Protein AF-A0A7S2BME7-F1 (afdb_monomer_lite)

Structure (mmCIF, N/CA/C/O backbone):
data_AF-A0A7S2BME7-F1
#
_entry.id   AF-A0A7S2BME7-F1
#
loop_
_atom_site.group_PDB
_atom_site.id
_atom_site.type_symbol
_atom_site.label_atom_id
_atom_site.label_alt_id
_atom_site.label_comp_id
_atom_site.label_asym_id
_atom_site.label_entity_id
_atom_site.label_seq_id
_atom_site.pdbx_PDB_ins_code
_atom_site.Cartn_x
_atom_site.Cartn_y
_atom_site.Cartn_z
_atom_site.occupancy
_atom_site.B_iso_or_equiv
_atom_site.auth_seq_id
_atom_site.auth_comp_id
_atom_site.auth_asym_id
_atom_site.auth_atom_id
_atom_site.pdbx_PDB_model_num
ATOM 1 N N . LEU A 1 1 ? -8.890 32.875 -7.528 1.00 33.19 1 LEU A N 1
ATOM 2 C CA . LEU A 1 1 ? -7.746 33.533 -8.210 1.00 33.19 1 LEU A CA 1
ATOM 3 C C . LEU A 1 1 ? -6.742 32.524 -8.792 1.00 33.19 1 LEU A C 1
ATOM 5 O O . LEU A 1 1 ? -6.425 32.652 -9.962 1.00 33.19 1 LEU A O 1
ATOM 9 N N . TYR A 1 2 ? -6.353 31.459 -8.078 1.00 27.67 2 TYR A N 1
ATOM 10 C CA . TYR A 1 2 ? -5.405 30.429 -8.570 1.00 27.67 2 TYR A CA 1
ATOM 11 C C . TYR A 1 2 ? -5.902 29.572 -9.770 1.00 27.67 2 TYR A C 1
ATOM 13 O O . TYR A 1 2 ? -5.124 29.167 -10.631 1.00 27.67 2 TYR A O 1
ATOM 21 N N . GLN A 1 3 ? -7.215 29.323 -9.880 1.00 29.25 3 GLN A N 1
ATOM 22 C CA . GLN A 1 3 ? -7.807 28.558 -10.999 1.00 29.25 3 GLN A CA 1
ATOM 23 C C . GLN A 1 3 ? -7.962 29.364 -12.304 1.00 29.25 3 GLN A C 1
ATOM 25 O O . GLN A 1 3 ? -7.929 28.799 -13.394 1.00 29.25 3 GLN A O 1
ATOM 30 N N . ALA A 1 4 ? -8.107 30.690 -12.210 1.00 28.95 4 ALA A N 1
ATOM 31 C CA . ALA A 1 4 ? -8.207 31.555 -13.388 1.00 28.95 4 ALA A CA 1
ATOM 32 C C . ALA A 1 4 ? -6.855 31.681 -14.111 1.00 28.95 4 ALA A C 1
ATOM 34 O O . ALA A 1 4 ? -6.804 31.822 -15.332 1.00 28.95 4 ALA A O 1
ATOM 35 N N . ASP A 1 5 ? -5.765 31.572 -13.350 1.00 43.41 5 ASP A N 1
ATOM 36 C CA . ASP A 1 5 ? -4.403 31.701 -13.853 1.00 43.41 5 ASP A CA 1
ATOM 37 C C . ASP A 1 5 ? -3.940 30.434 -14.594 1.00 43.41 5 ASP A C 1
ATOM 39 O O . ASP A 1 5 ? -3.336 30.500 -15.661 1.00 43.41 5 ASP A O 1
ATOM 43 N N . THR A 1 6 ? -4.336 29.253 -14.114 1.00 43.00 6 THR A N 1
ATOM 44 C CA . THR A 1 6 ? -4.041 27.964 -14.767 1.00 43.00 6 THR A CA 1
ATOM 45 C C . THR A 1 6 ? -4.780 27.775 -16.096 1.00 43.00 6 THR A C 1
ATOM 47 O O . THR A 1 6 ? -4.211 27.216 -17.035 1.00 43.00 6 THR A O 1
ATOM 50 N N . TRP A 1 7 ? -6.016 28.272 -16.225 1.00 42.34 7 TRP A N 1
ATOM 51 C CA . TRP A 1 7 ? -6.759 28.223 -17.492 1.00 42.34 7 TRP A CA 1
ATOM 52 C C . TRP A 1 7 ? -6.166 29.163 -18.552 1.00 42.34 7 TRP A C 1
ATOM 54 O O . TRP A 1 7 ? -5.959 28.745 -19.692 1.00 42.34 7 TRP A O 1
ATOM 64 N N . ARG A 1 8 ? -5.803 30.396 -18.168 1.00 44.06 8 ARG A N 1
ATOM 65 C CA . ARG A 1 8 ? -5.134 31.357 -19.064 1.00 44.06 8 ARG A CA 1
ATOM 66 C C . ARG A 1 8 ? -3.764 30.855 -19.520 1.00 44.06 8 ARG A C 1
ATOM 68 O O . ARG A 1 8 ? -3.457 30.940 -20.705 1.00 44.06 8 ARG A O 1
ATOM 75 N N . ARG A 1 9 ? -2.991 30.239 -18.616 1.00 49.19 9 ARG A N 1
ATOM 76 C CA . ARG A 1 9 ? -1.713 29.580 -18.941 1.00 49.19 9 ARG A CA 1
ATOM 77 C C . ARG A 1 9 ? -1.893 28.431 -19.942 1.00 49.19 9 ARG A C 1
ATOM 79 O O . ARG A 1 9 ? -1.112 28.320 -20.877 1.00 49.19 9 ARG A O 1
ATOM 86 N N . ARG A 1 10 ? -2.942 27.609 -19.809 1.00 49.38 10 ARG A N 1
ATOM 87 C CA . ARG A 1 10 ? -3.239 26.521 -20.766 1.00 49.38 10 ARG A CA 1
ATOM 88 C C . ARG A 1 10 ? -3.664 27.025 -22.146 1.00 49.38 10 ARG A C 1
ATOM 90 O O . ARG A 1 10 ? -3.221 26.464 -23.142 1.00 49.38 10 ARG A O 1
ATOM 97 N N . GLN A 1 11 ? -4.496 28.064 -22.206 1.00 53.44 11 GLN A N 1
ATOM 98 C CA . GLN A 1 11 ? -4.884 28.707 -23.467 1.00 53.44 11 GLN A CA 1
ATOM 99 C C . GLN A 1 11 ? -3.662 29.304 -24.176 1.00 53.44 11 GLN A C 1
ATOM 101 O O . GLN A 1 11 ? -3.462 29.049 -25.357 1.00 53.44 11 GLN A O 1
ATOM 106 N N . PHE A 1 12 ? -2.788 29.990 -23.434 1.00 55.72 12 PHE A N 1
ATOM 107 C CA . PHE A 1 12 ? -1.538 30.537 -23.962 1.00 55.72 12 PHE A CA 1
ATOM 108 C C . PHE A 1 12 ? -0.620 29.448 -24.543 1.00 55.72 12 PHE A C 1
ATOM 110 O O . PHE A 1 12 ? -0.171 29.570 -25.678 1.00 55.72 12 PHE A O 1
ATOM 117 N N . LEU A 1 13 ? -0.412 28.342 -23.818 1.00 54.09 13 LEU A N 1
ATOM 118 C CA . LEU A 1 13 ? 0.396 27.209 -24.295 1.00 54.09 13 LEU A CA 1
ATOM 119 C C . LEU A 1 13 ? -0.190 26.539 -25.546 1.00 54.09 13 LEU A C 1
ATOM 121 O O . LEU A 1 13 ? 0.559 26.135 -26.431 1.00 54.09 13 LEU A O 1
ATOM 125 N N . SER A 1 14 ? -1.519 26.437 -25.633 1.00 53.94 14 SER A N 1
ATOM 126 C CA . SER A 1 14 ? -2.202 25.890 -26.810 1.00 53.94 14 SER A CA 1
ATOM 127 C C . SER A 1 14 ? -2.011 26.780 -28.038 1.00 53.94 14 SER A C 1
ATOM 129 O O . SER A 1 14 ? -1.720 26.266 -29.115 1.00 5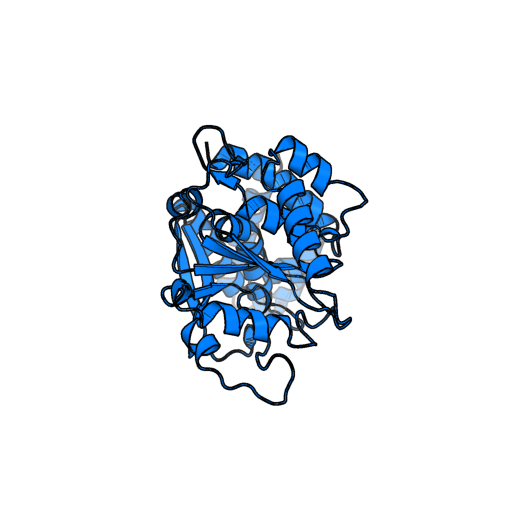3.94 14 SER A O 1
ATOM 131 N N . SER A 1 15 ? -2.133 28.101 -27.877 1.00 56.69 15 SER A N 1
ATOM 132 C CA . SER A 1 15 ? -1.950 29.062 -28.969 1.00 56.69 15 SER A CA 1
ATOM 133 C C . SER A 1 15 ? -0.499 29.133 -29.443 1.00 56.69 15 SER A C 1
ATOM 135 O O . SER A 1 15 ? -0.260 29.190 -30.643 1.00 56.69 15 SER A O 1
ATOM 137 N N . VAL A 1 16 ? 0.473 29.081 -28.523 1.00 56.66 16 VAL A N 1
ATOM 138 C CA . VAL A 1 16 ? 1.907 29.056 -28.864 1.00 56.66 16 VAL A CA 1
ATOM 139 C C . VAL A 1 16 ? 2.260 27.779 -29.626 1.00 56.66 16 VAL A C 1
ATOM 141 O O . VAL A 1 16 ? 2.934 27.844 -30.648 1.00 56.66 16 VAL A O 1
ATOM 144 N N . TRP A 1 17 ? 1.763 26.620 -29.185 1.00 56.88 17 TRP A N 1
ATOM 145 C CA . TRP A 1 17 ? 2.022 25.355 -29.873 1.00 56.88 17 TRP A CA 1
ATOM 146 C C . TRP A 1 17 ? 1.391 25.305 -31.269 1.00 56.88 17 TRP A C 1
ATOM 148 O O . TRP A 1 17 ? 2.037 24.848 -32.208 1.00 56.88 17 TRP A O 1
ATOM 158 N N . GLN A 1 18 ? 0.171 25.825 -31.427 1.00 58.22 18 GLN A N 1
ATOM 159 C CA . GLN A 1 18 ? -0.472 25.925 -32.737 1.00 58.22 18 GLN A CA 1
ATOM 160 C C . GLN A 1 18 ? 0.361 26.792 -33.698 1.00 58.22 18 GLN A C 1
ATOM 162 O O . GLN A 1 18 ? 0.630 26.376 -34.823 1.00 58.22 18 GLN A O 1
ATOM 167 N N . LEU A 1 19 ? 0.881 27.922 -33.209 1.00 53.34 19 LEU A N 1
ATOM 168 C CA . LEU A 1 19 ? 1.759 28.814 -33.970 1.00 53.34 19 LEU A CA 1
ATOM 169 C C . LEU A 1 19 ? 3.078 28.143 -34.400 1.00 53.34 19 LEU A C 1
ATOM 171 O O . LEU A 1 19 ? 3.545 28.360 -35.515 1.00 53.34 19 LEU A O 1
ATOM 175 N N . LEU A 1 20 ? 3.668 27.318 -33.526 1.00 53.78 20 LEU A N 1
ATOM 176 C CA . LEU A 1 20 ? 4.893 26.561 -33.815 1.00 53.78 20 LEU A CA 1
ATOM 177 C C . LEU A 1 20 ? 4.641 25.394 -34.784 1.00 53.78 20 LEU A C 1
ATOM 179 O O . LEU A 1 20 ? 5.502 25.079 -35.599 1.00 53.78 20 LEU A O 1
ATOM 183 N N . SER A 1 21 ? 3.462 24.765 -34.725 1.00 52.59 21 SER A N 1
ATOM 184 C CA . SER A 1 21 ? 3.096 23.637 -35.595 1.00 52.59 21 SER A CA 1
ATOM 185 C C . SER A 1 21 ? 2.786 24.043 -37.041 1.00 52.59 21 SER A C 1
ATOM 187 O O . SER A 1 21 ? 2.913 23.225 -37.949 1.00 52.59 21 SER A O 1
ATOM 189 N N . GLU A 1 22 ? 2.411 25.305 -37.262 1.00 53.81 22 GLU A N 1
ATOM 190 C CA . GLU A 1 22 ? 2.032 25.843 -38.574 1.00 53.81 22 GLU A CA 1
ATOM 191 C C . GLU A 1 22 ? 3.206 26.525 -39.312 1.00 53.81 22 GLU A C 1
ATOM 193 O O . GLU A 1 22 ? 3.049 26.923 -40.467 1.00 53.81 22 GLU A O 1
ATOM 198 N N . ASN A 1 23 ? 4.394 26.643 -38.696 1.00 49.44 23 ASN A N 1
ATOM 199 C CA . ASN A 1 23 ? 5.539 27.350 -39.282 1.00 49.44 23 ASN A CA 1
ATOM 200 C C . ASN A 1 23 ? 6.853 26.530 -39.223 1.00 49.44 23 ASN A C 1
ATOM 202 O O . ASN A 1 23 ? 7.498 26.474 -38.175 1.00 49.44 23 ASN A O 1
ATOM 206 N N . PRO A 1 24 ? 7.310 25.933 -40.343 1.00 44.88 24 PRO A N 1
ATOM 207 C CA . PRO A 1 24 ? 8.481 25.045 -40.380 1.00 44.88 24 PRO A CA 1
ATOM 208 C C . PRO A 1 24 ? 9.821 25.702 -40.001 1.00 44.88 24 PRO A C 1
ATOM 210 O O . PRO A 1 24 ? 10.752 25.001 -39.619 1.00 44.88 24 PRO A O 1
ATOM 213 N N . LEU A 1 25 ? 9.924 27.035 -40.086 1.00 43.94 25 LEU A N 1
ATOM 214 C CA . LEU A 1 25 ? 11.112 27.813 -39.693 1.00 43.94 25 LEU A CA 1
ATOM 215 C C . LEU A 1 25 ? 11.167 28.119 -38.186 1.00 43.94 25 LEU A C 1
ATOM 217 O O . LEU A 1 25 ? 12.189 28.584 -37.688 1.00 43.94 25 LEU A O 1
ATOM 221 N N . ALA A 1 26 ? 10.090 27.855 -37.439 1.00 47.47 26 ALA A N 1
ATOM 222 C CA . ALA A 1 26 ? 10.021 28.146 -36.009 1.00 47.47 26 ALA A CA 1
ATOM 223 C C . ALA A 1 26 ? 10.755 27.112 -35.133 1.00 47.47 26 ALA A C 1
ATOM 225 O O . ALA A 1 26 ? 11.020 27.386 -33.967 1.00 47.47 26 ALA A O 1
ATOM 226 N N . LEU A 1 27 ? 11.128 25.955 -35.689 1.00 44.09 27 LEU A N 1
ATOM 227 C CA . LEU A 1 27 ? 11.923 24.933 -34.998 1.00 44.09 27 LEU A CA 1
ATOM 228 C C . LEU A 1 27 ? 13.367 25.387 -34.726 1.00 44.09 27 LEU A C 1
ATOM 230 O O . LEU A 1 27 ? 13.895 25.073 -33.666 1.00 44.09 27 LEU A O 1
ATOM 234 N N . GLU A 1 28 ? 13.974 26.189 -35.610 1.00 44.56 28 GLU A N 1
ATOM 235 C CA . GLU A 1 28 ? 15.315 26.772 -35.391 1.00 44.56 28 GLU A CA 1
ATOM 236 C C . GLU A 1 28 ? 15.322 27.901 -34.344 1.00 44.56 28 GLU A C 1
ATOM 238 O O . GLU A 1 28 ? 16.370 28.233 -33.800 1.00 44.56 28 GLU A O 1
ATOM 243 N N . GLN A 1 29 ? 14.159 28.485 -34.036 1.00 45.69 29 GLN A N 1
ATOM 244 C CA . GLN A 1 29 ? 13.995 29.528 -33.012 1.00 45.69 29 GLN A CA 1
ATOM 245 C C . GLN A 1 29 ? 13.249 29.029 -31.764 1.00 45.69 29 GLN A C 1
ATOM 247 O O . GLN A 1 29 ? 12.978 29.815 -30.852 1.00 45.69 29 GLN A O 1
ATOM 252 N N . ALA A 1 30 ? 12.921 27.734 -31.707 1.00 49.50 30 ALA A N 1
ATOM 253 C CA . ALA A 1 30 ? 12.161 27.132 -30.617 1.00 49.50 30 ALA A CA 1
ATOM 254 C C . ALA A 1 30 ? 12.884 27.280 -29.273 1.00 49.50 30 ALA A C 1
ATOM 256 O O . ALA A 1 30 ? 12.232 27.566 -28.272 1.00 49.50 30 ALA A O 1
ATOM 257 N N . ASP A 1 31 ? 14.215 27.200 -29.268 1.00 46.53 31 ASP A N 1
ATOM 258 C CA . ASP A 1 31 ? 15.034 27.400 -28.068 1.00 46.53 31 ASP A CA 1
ATOM 259 C C . ASP A 1 31 ? 14.857 28.809 -27.482 1.00 46.53 31 ASP A C 1
ATOM 261 O O . ASP A 1 31 ? 14.674 28.965 -26.279 1.00 46.53 31 ASP A O 1
ATOM 265 N N . LEU A 1 32 ? 14.760 29.838 -28.331 1.00 48.69 32 LEU A N 1
ATOM 266 C CA . LEU A 1 32 ? 14.551 31.226 -27.900 1.00 48.69 32 LEU A CA 1
ATOM 267 C C . LEU A 1 32 ? 13.139 31.467 -27.344 1.00 48.69 32 LEU A C 1
ATOM 269 O O . LEU A 1 32 ? 12.937 32.297 -26.453 1.00 48.69 32 LEU A O 1
ATOM 273 N N . VAL A 1 33 ? 12.140 30.759 -27.876 1.00 49.84 33 VAL A N 1
ATOM 274 C CA . VAL A 1 33 ? 10.760 30.804 -27.372 1.00 49.84 33 VAL A CA 1
ATOM 275 C C . VAL A 1 33 ? 10.665 30.062 -26.039 1.00 49.84 33 VAL A C 1
ATOM 277 O O . VAL A 1 33 ? 10.053 30.573 -25.103 1.00 49.84 33 VAL A O 1
ATOM 280 N N . LEU A 1 34 ? 11.316 28.905 -25.917 1.00 51.62 34 LEU A N 1
ATOM 281 C CA . LEU A 1 34 ? 11.367 28.113 -24.688 1.00 51.62 34 LEU A CA 1
ATOM 282 C C . LEU A 1 34 ? 12.130 28.839 -23.565 1.00 51.62 34 LEU A C 1
ATOM 284 O O . LEU A 1 34 ? 11.649 28.847 -22.430 1.00 51.62 34 LEU A O 1
ATOM 288 N N . ASP A 1 35 ? 13.228 29.530 -23.879 1.00 50.88 35 ASP A N 1
ATOM 289 C CA . ASP A 1 35 ? 13.988 30.354 -22.927 1.00 50.88 35 ASP A CA 1
ATOM 290 C C . ASP A 1 35 ? 13.163 31.538 -22.401 1.00 50.88 35 ASP A C 1
ATOM 292 O O . ASP A 1 35 ? 13.121 31.803 -21.196 1.00 50.88 35 ASP A O 1
ATOM 296 N N . ASN A 1 36 ? 12.415 32.214 -23.279 1.00 49.91 36 ASN A N 1
ATOM 297 C CA . ASN A 1 36 ? 11.495 33.276 -22.866 1.00 49.91 36 ASN A CA 1
ATOM 298 C C . ASN A 1 36 ? 10.303 32.737 -22.055 1.00 49.91 36 ASN A C 1
ATOM 300 O O . ASN A 1 36 ? 9.792 33.424 -21.170 1.00 49.91 36 ASN A O 1
ATOM 304 N N . MET A 1 37 ? 9.867 31.499 -22.299 1.00 49.84 37 MET A N 1
ATOM 305 C CA . MET A 1 37 ? 8.817 30.848 -21.510 1.00 49.84 37 MET A CA 1
ATOM 306 C C . MET A 1 37 ? 9.310 30.409 -20.124 1.00 49.84 37 MET A C 1
ATOM 308 O O . MET A 1 37 ? 8.557 30.534 -19.160 1.00 49.84 37 MET A O 1
ATOM 312 N N . ALA A 1 38 ? 10.566 29.976 -19.988 1.00 47.66 38 ALA A N 1
ATOM 313 C CA . ALA A 1 38 ? 11.192 29.682 -18.695 1.00 47.66 38 ALA A CA 1
ATOM 314 C C . ALA A 1 38 ? 11.402 30.940 -17.825 1.00 47.66 38 ALA A C 1
ATOM 316 O O . ALA A 1 38 ? 11.438 30.849 -16.601 1.00 47.66 38 ALA A O 1
ATOM 317 N N . LEU A 1 39 ? 11.496 32.124 -18.439 1.00 49.38 39 LEU A N 1
ATOM 318 C CA . LEU A 1 39 ? 11.529 33.412 -17.732 1.00 49.38 39 LEU A CA 1
ATOM 319 C C . LEU A 1 39 ? 10.147 33.846 -17.209 1.00 49.38 39 LEU A C 1
ATOM 321 O O . LEU A 1 39 ? 10.057 34.488 -16.166 1.00 49.38 39 LEU A O 1
ATOM 325 N N . VAL A 1 40 ? 9.065 33.501 -17.917 1.00 50.62 40 VAL A N 1
ATOM 326 C CA . VAL A 1 40 ? 7.679 33.857 -17.540 1.00 50.62 40 VAL A CA 1
ATOM 327 C C . VAL A 1 40 ? 7.098 32.898 -16.497 1.00 50.62 40 VAL A C 1
ATOM 329 O O . VAL A 1 40 ? 6.270 33.282 -15.670 1.00 50.62 40 VAL A O 1
ATOM 332 N N . PHE A 1 41 ? 7.517 31.638 -16.527 1.00 48.16 41 PHE A N 1
ATOM 333 C CA . PHE A 1 41 ? 7.147 30.629 -15.548 1.00 48.16 41 PHE A CA 1
ATOM 334 C C . PHE A 1 41 ? 8.387 30.365 -14.710 1.00 48.16 41 PHE A C 1
ATOM 336 O O . PHE A 1 41 ? 9.248 29.661 -15.202 1.00 48.16 41 PHE A O 1
ATOM 343 N N . GLU A 1 42 ? 8.487 30.917 -13.494 1.00 45.59 42 GLU A N 1
ATOM 344 C CA . GLU A 1 42 ? 9.576 30.696 -12.516 1.00 45.59 42 GLU A CA 1
ATOM 345 C C . GLU A 1 42 ? 9.821 29.193 -12.224 1.00 45.59 42 GLU A C 1
ATOM 347 O O . GLU A 1 42 ? 9.487 28.660 -11.167 1.00 45.59 42 GLU A O 1
ATOM 352 N N . GLY A 1 43 ? 10.342 28.462 -13.200 1.00 51.16 43 GLY A N 1
ATOM 353 C CA . GLY A 1 43 ? 10.229 27.023 -13.308 1.00 51.16 43 GLY A CA 1
ATOM 354 C C . GLY A 1 43 ? 11.068 26.535 -14.478 1.00 51.16 43 GLY A C 1
ATOM 355 O O . GLY A 1 43 ? 10.904 26.959 -15.616 1.00 51.16 43 GLY A O 1
ATOM 356 N N . SER A 1 44 ? 11.989 25.630 -14.156 1.00 51.53 44 SER A N 1
ATOM 357 C CA . SER A 1 44 ? 12.911 24.991 -15.093 1.00 51.53 44 SER A CA 1
ATOM 358 C C . SER A 1 44 ? 12.199 24.517 -16.367 1.00 51.53 44 SER A C 1
ATOM 360 O O . SER A 1 44 ? 11.147 23.878 -16.278 1.00 51.53 44 SER A O 1
ATOM 362 N N . LEU A 1 45 ? 12.819 24.768 -17.528 1.00 49.47 45 LEU A N 1
ATOM 363 C CA . LEU A 1 45 ? 12.477 24.248 -18.864 1.00 49.47 45 LEU A CA 1
ATOM 364 C C . LEU A 1 45 ? 12.034 22.768 -18.827 1.00 49.47 45 LEU A C 1
ATOM 366 O O . LEU A 1 45 ? 11.110 22.365 -19.529 1.00 49.47 45 LEU A O 1
ATOM 370 N N . HIS A 1 46 ? 12.636 21.981 -17.926 1.00 49.38 46 HIS A N 1
ATOM 371 C CA . HIS A 1 46 ? 12.319 20.575 -17.647 1.00 49.38 46 HIS A CA 1
ATOM 372 C C . HIS A 1 46 ? 10.851 20.345 -17.254 1.00 49.38 46 HIS A C 1
ATOM 374 O O . HIS A 1 46 ? 10.222 19.393 -17.700 1.00 49.38 46 HIS A O 1
ATOM 380 N N . THR A 1 47 ? 10.273 21.249 -16.460 1.00 52.06 47 THR A N 1
ATOM 381 C CA . THR A 1 47 ? 8.863 21.192 -16.032 1.00 52.06 47 THR A CA 1
ATOM 382 C C . THR A 1 47 ? 7.926 21.474 -17.202 1.00 52.06 47 THR A C 1
ATOM 384 O O . THR A 1 47 ? 6.866 20.863 -17.314 1.00 52.06 47 THR A O 1
ATOM 387 N N . LEU A 1 48 ? 8.316 22.391 -18.090 1.00 53.69 48 LEU A N 1
ATOM 388 C CA . LEU A 1 48 ? 7.532 22.734 -19.271 1.00 53.69 48 LEU A CA 1
ATOM 389 C C . LEU A 1 48 ? 7.559 21.587 -20.292 1.00 53.69 48 LEU A C 1
ATOM 391 O O . LEU A 1 48 ? 6.509 21.190 -20.791 1.00 53.69 48 LEU A O 1
ATOM 395 N N . LEU A 1 49 ? 8.736 21.001 -20.533 1.00 54.62 49 LEU A N 1
ATOM 396 C CA . LEU A 1 49 ? 8.911 19.840 -21.411 1.00 54.62 49 LEU A CA 1
ATOM 397 C C . LEU A 1 49 ? 8.157 18.606 -20.893 1.00 54.62 49 LEU A C 1
ATOM 399 O O . LEU A 1 49 ? 7.476 17.949 -21.676 1.00 54.62 49 LEU A O 1
ATOM 403 N N . ALA A 1 50 ? 8.155 18.353 -19.579 1.00 55.53 50 ALA A N 1
ATOM 404 C CA . ALA A 1 50 ? 7.371 17.272 -18.973 1.00 55.53 50 ALA A CA 1
ATOM 405 C C . ALA A 1 50 ? 5.848 17.435 -19.181 1.00 55.53 50 ALA A C 1
ATOM 407 O O . ALA A 1 50 ? 5.132 16.453 -19.346 1.00 55.53 50 ALA A O 1
ATOM 408 N N . VAL A 1 51 ? 5.330 18.670 -19.230 1.00 58.78 51 VAL A N 1
ATOM 409 C CA . VAL A 1 51 ? 3.909 18.954 -19.542 1.00 58.78 51 VAL A CA 1
ATOM 410 C C . VAL A 1 51 ? 3.591 18.764 -21.035 1.00 58.78 51 VAL A C 1
ATOM 412 O O . VAL A 1 51 ? 2.432 18.558 -21.429 1.00 58.78 51 VAL A O 1
ATOM 415 N N . LEU A 1 52 ? 4.605 18.849 -21.894 1.00 68.25 52 LEU A N 1
ATOM 416 C CA . LEU A 1 52 ? 4.483 18.616 -23.332 1.00 68.25 52 LEU A CA 1
ATOM 417 C C . LEU A 1 52 ? 4.683 17.142 -23.718 1.00 68.25 52 LEU A C 1
ATOM 419 O O . LEU A 1 52 ? 4.216 16.760 -24.791 1.00 68.25 52 LEU A O 1
ATOM 423 N N . ASP A 1 53 ? 5.281 16.324 -22.846 1.00 80.94 53 ASP A N 1
ATOM 424 C CA . ASP A 1 53 ? 5.498 14.891 -23.064 1.00 80.94 53 ASP A CA 1
ATOM 425 C C . ASP A 1 53 ? 4.158 14.158 -23.338 1.00 80.94 53 ASP A C 1
ATOM 427 O O . ASP A 1 53 ? 3.244 14.161 -22.496 1.00 80.94 53 ASP A O 1
ATOM 431 N N . PRO A 1 54 ? 3.997 13.533 -24.524 1.00 86.44 54 PRO A N 1
ATOM 432 C CA . PRO A 1 54 ? 2.794 12.789 -24.877 1.00 86.44 54 PRO A CA 1
ATOM 433 C C . PRO A 1 54 ? 2.442 11.666 -23.893 1.00 86.44 54 PRO A C 1
ATOM 435 O O . PRO A 1 54 ? 1.254 11.443 -23.644 1.00 86.44 54 PRO A O 1
ATOM 438 N N . GLU A 1 55 ? 3.430 10.985 -23.310 1.00 90.00 55 GLU A N 1
ATOM 439 C CA . GLU A 1 55 ? 3.211 9.885 -22.369 1.00 90.00 55 GLU A CA 1
ATOM 440 C C . GLU A 1 55 ? 2.735 10.407 -21.009 1.00 90.00 55 GLU A C 1
ATOM 442 O O . GLU A 1 55 ? 1.760 9.888 -20.457 1.00 90.00 55 GLU A O 1
ATOM 447 N N . VAL A 1 56 ? 3.292 11.522 -20.523 1.00 87.62 56 VAL A N 1
ATOM 448 C CA . VAL A 1 56 ? 2.771 12.212 -19.326 1.00 87.62 56 VAL A CA 1
ATOM 449 C C . VAL A 1 56 ? 1.315 12.633 -19.545 1.00 87.62 56 VAL A C 1
ATOM 451 O O . VAL A 1 56 ? 0.446 12.393 -18.702 1.00 87.62 56 VAL A O 1
ATOM 454 N N . ARG A 1 57 ? 0.992 13.189 -20.720 1.00 85.06 57 ARG A N 1
ATOM 455 C CA . ARG A 1 57 ? -0.388 13.569 -21.072 1.00 85.06 57 ARG A CA 1
ATOM 456 C C . ARG A 1 57 ? -1.338 12.375 -21.122 1.00 85.06 57 ARG A C 1
ATOM 458 O O . ARG A 1 57 ? -2.517 12.539 -20.786 1.00 85.06 57 A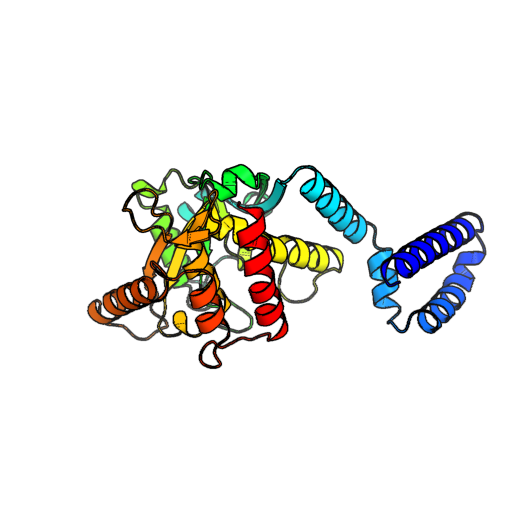RG A O 1
ATOM 465 N N . LYS A 1 58 ? -0.871 11.191 -21.539 1.00 89.56 58 LYS A N 1
ATOM 466 C CA . LYS A 1 58 ? -1.661 9.950 -21.481 1.00 89.56 58 LYS A CA 1
ATOM 467 C C . LYS A 1 58 ? -1.957 9.559 -20.035 1.00 89.56 58 LYS A C 1
ATOM 469 O O . LYS A 1 58 ? -3.121 9.288 -19.737 1.00 89.56 58 LYS A O 1
ATOM 474 N N . VAL A 1 59 ? -0.967 9.608 -19.140 1.00 90.75 59 VAL A N 1
ATOM 475 C CA . VAL A 1 59 ? -1.159 9.341 -17.701 1.00 90.75 59 VAL A CA 1
ATOM 476 C C . VAL A 1 59 ? -2.168 10.319 -17.095 1.00 90.75 59 VAL A C 1
ATOM 478 O O . VAL A 1 59 ? -3.118 9.905 -16.432 1.00 90.75 59 VAL A O 1
ATOM 481 N N . GLU A 1 60 ? -2.051 11.618 -17.380 1.00 88.50 60 GLU A N 1
ATOM 482 C CA . GLU A 1 60 ? -3.013 12.598 -16.869 1.00 88.50 60 GLU A CA 1
ATOM 483 C C . GLU A 1 60 ? -4.427 12.412 -17.433 1.00 88.50 60 GLU A C 1
ATOM 485 O O . GLU A 1 60 ? -5.421 12.658 -16.743 1.00 88.50 60 GLU A O 1
ATOM 490 N N . ARG A 1 61 ? -4.541 12.044 -18.716 1.00 88.69 61 ARG A N 1
ATOM 491 C CA . ARG A 1 61 ? -5.834 11.760 -19.347 1.00 88.69 61 ARG A CA 1
ATOM 492 C C . ARG A 1 61 ? -6.487 10.559 -18.679 1.00 88.69 61 ARG A C 1
ATOM 494 O O . ARG A 1 61 ? -7.665 10.659 -18.349 1.00 88.69 61 ARG A O 1
ATOM 501 N N . ARG A 1 62 ? -5.717 9.496 -18.430 1.00 91.25 62 ARG A N 1
ATOM 502 C CA . ARG A 1 62 ? -6.161 8.321 -17.677 1.00 91.25 62 ARG A CA 1
ATOM 503 C C . ARG A 1 62 ? -6.642 8.720 -16.287 1.00 91.25 62 ARG A C 1
ATOM 505 O O . ARG A 1 62 ? -7.787 8.454 -15.966 1.00 91.25 62 ARG A O 1
ATOM 512 N N . ALA A 1 63 ? -5.845 9.477 -15.531 1.00 90.62 63 ALA A N 1
ATOM 513 C CA . ALA A 1 63 ? -6.223 9.939 -14.194 1.00 90.62 63 ALA A CA 1
ATOM 514 C C . ALA A 1 63 ? -7.539 10.745 -14.178 1.00 90.62 63 ALA A C 1
ATOM 516 O O . ALA A 1 63 ? -8.325 10.652 -13.235 1.00 90.62 63 ALA A O 1
ATOM 517 N N . ARG A 1 64 ? -7.799 11.557 -15.215 1.00 90.19 64 ARG A N 1
ATOM 518 C CA . ARG A 1 64 ? -9.067 12.296 -15.355 1.00 90.19 64 ARG A CA 1
ATOM 519 C C . ARG A 1 64 ? -10.248 11.380 -15.676 1.00 90.19 64 ARG A C 1
ATOM 521 O O . ARG A 1 64 ? -11.328 11.610 -15.138 1.00 90.19 64 ARG A O 1
ATOM 528 N N . ASP A 1 65 ? -10.051 10.395 -16.548 1.00 93.12 65 ASP A N 1
ATOM 529 C CA . ASP A 1 65 ? -11.086 9.424 -16.916 1.00 93.12 65 ASP A CA 1
ATOM 530 C C . ASP A 1 65 ? -11.446 8.508 -15.739 1.00 93.12 65 ASP A C 1
ATOM 532 O O . ASP A 1 65 ? -12.609 8.427 -15.351 1.00 93.12 65 ASP A O 1
ATOM 536 N N . GLU A 1 66 ? -10.431 7.942 -15.087 1.00 94.69 66 GLU A N 1
ATOM 537 C CA . GLU A 1 66 ? -10.522 7.166 -13.846 1.00 94.69 66 GLU A CA 1
ATOM 538 C C . GLU A 1 66 ? -11.329 7.905 -12.776 1.00 94.69 66 GLU A C 1
ATOM 540 O O . GLU A 1 66 ? -12.329 7.396 -12.269 1.00 94.69 66 GLU A O 1
ATOM 545 N N . LYS A 1 67 ? -10.971 9.169 -12.513 1.00 91.75 67 LYS A N 1
ATOM 546 C CA . LYS A 1 67 ? -11.697 10.016 -11.561 1.00 91.75 67 LYS A CA 1
ATOM 547 C C . LYS A 1 67 ? -13.167 10.202 -11.944 1.00 91.75 67 LYS A C 1
ATOM 549 O O . LYS A 1 67 ? -14.023 10.200 -11.065 1.00 91.75 67 LYS A O 1
ATOM 554 N N . LYS A 1 68 ? -13.473 10.393 -13.232 1.00 93.38 68 LYS A N 1
ATOM 555 C CA . LYS A 1 68 ? -14.858 10.546 -13.711 1.00 93.38 68 LYS A CA 1
ATOM 556 C C . LYS A 1 68 ? -15.658 9.255 -13.524 1.00 93.38 68 LYS A C 1
ATOM 558 O O . LYS A 1 68 ? -16.841 9.322 -13.209 1.00 93.38 68 LYS A O 1
ATOM 563 N N . ARG A 1 69 ? -15.012 8.108 -13.721 1.00 95.94 69 ARG A N 1
ATOM 564 C CA . ARG A 1 69 ? -15.599 6.769 -13.596 1.00 95.94 69 ARG A CA 1
ATOM 565 C C . ARG A 1 69 ? -15.613 6.226 -12.165 1.00 95.94 69 ARG A C 1
ATOM 567 O O . ARG A 1 69 ? -16.224 5.191 -11.950 1.00 95.94 69 ARG A O 1
ATOM 574 N N . ARG A 1 70 ? -14.964 6.905 -11.209 1.00 94.75 70 ARG A N 1
ATOM 575 C CA . ARG A 1 70 ? -14.729 6.412 -9.835 1.00 94.75 70 ARG A CA 1
ATOM 576 C C . ARG A 1 70 ? -14.017 5.051 -9.816 1.00 94.75 70 ARG A C 1
ATOM 578 O O . ARG A 1 70 ? -14.332 4.170 -9.020 1.00 94.75 70 ARG A O 1
ATOM 585 N N . VAL A 1 71 ? -13.037 4.897 -10.702 1.00 95.69 71 VAL A N 1
ATOM 586 C CA . VAL A 1 71 ? -12.147 3.731 -10.750 1.00 95.69 71 VAL A CA 1
ATOM 587 C C . VAL A 1 71 ? -10.700 4.186 -10.645 1.00 95.69 71 VAL A C 1
ATOM 589 O O . VAL A 1 71 ? -10.394 5.367 -10.811 1.00 95.69 71 VAL A O 1
ATOM 592 N N . CYS A 1 72 ? -9.795 3.256 -10.388 1.00 94.00 72 CYS A N 1
ATOM 593 C CA . CYS A 1 72 ? -8.364 3.502 -10.413 1.00 94.00 72 CYS A CA 1
ATOM 594 C C . CYS A 1 72 ? -7.626 2.268 -10.908 1.00 94.00 72 CYS A C 1
ATOM 596 O O . CYS A 1 72 ? -7.960 1.151 -10.536 1.00 94.00 72 CYS A O 1
ATOM 598 N N . THR A 1 73 ? -6.630 2.466 -11.760 1.00 95.56 73 THR A N 1
ATOM 599 C CA . THR A 1 73 ? -5.871 1.351 -12.318 1.00 95.56 73 THR A CA 1
ATOM 600 C C . THR A 1 73 ? -4.568 1.152 -11.557 1.00 95.56 73 THR A C 1
ATOM 602 O O . THR A 1 73 ? -3.794 2.113 -11.421 1.00 95.56 73 THR A O 1
ATOM 605 N N . PHE A 1 74 ? -4.308 -0.088 -11.144 1.00 97.25 74 PHE A N 1
ATOM 606 C CA . PHE A 1 74 ? -3.040 -0.530 -10.562 1.00 97.25 74 PHE A CA 1
ATOM 607 C C . PHE A 1 74 ? -2.444 -1.676 -11.373 1.00 97.25 74 PHE A C 1
ATOM 609 O O . PHE A 1 74 ? -3.165 -2.443 -12.015 1.00 97.25 74 PHE A O 1
ATOM 616 N N . THR A 1 75 ? -1.122 -1.788 -11.319 1.00 96.50 75 THR A N 1
ATOM 617 C CA . THR A 1 75 ? -0.406 -2.973 -11.786 1.00 96.50 75 THR A CA 1
ATOM 618 C C . THR A 1 75 ? -0.158 -3.900 -10.607 1.00 96.50 75 THR A C 1
ATOM 620 O O . THR A 1 75 ? 0.118 -3.442 -9.502 1.00 96.50 75 THR A O 1
ATOM 623 N N . PHE A 1 76 ? -0.278 -5.196 -10.849 1.00 97.81 76 PHE A N 1
ATOM 624 C CA . PHE A 1 76 ? -0.109 -6.264 -9.877 1.00 97.81 76 PHE A CA 1
ATOM 625 C C . PHE A 1 76 ? 0.843 -7.308 -10.443 1.00 97.81 76 PHE A C 1
ATOM 627 O O . PHE A 1 76 ? 0.918 -7.487 -11.658 1.00 97.81 76 PHE A O 1
ATOM 634 N N . VAL A 1 77 ? 1.514 -8.041 -9.563 1.00 97.69 77 VAL A N 1
ATOM 635 C CA . VAL A 1 77 ? 2.182 -9.287 -9.938 1.00 97.69 77 VAL A CA 1
ATOM 636 C C . VAL A 1 77 ? 1.177 -10.426 -9.827 1.00 97.69 77 VAL A C 1
ATOM 638 O O . VAL A 1 77 ? 0.431 -10.514 -8.846 1.00 97.69 77 VAL A O 1
ATOM 641 N N . ARG A 1 78 ? 1.154 -11.320 -10.812 1.00 97.62 78 ARG A N 1
ATOM 642 C CA . ARG A 1 78 ? 0.327 -12.525 -10.754 1.00 97.62 78 ARG A CA 1
ATOM 643 C C . ARG A 1 78 ? 0.792 -13.443 -9.623 1.00 97.62 78 ARG A C 1
ATOM 645 O O . ARG A 1 78 ? 1.975 -13.749 -9.484 1.00 97.62 78 ARG A O 1
ATOM 652 N N . ALA A 1 79 ? -0.147 -13.906 -8.805 1.00 97.56 79 ALA A N 1
ATOM 653 C CA . ALA A 1 79 ? 0.171 -14.697 -7.618 1.00 97.56 79 ALA A CA 1
ATOM 654 C C . ALA A 1 79 ? 0.718 -16.100 -7.942 1.00 97.56 79 ALA A C 1
ATOM 656 O O . ALA A 1 79 ? 1.425 -16.681 -7.121 1.00 97.56 79 ALA A O 1
ATOM 657 N N . ASP A 1 80 ? 0.382 -16.672 -9.101 1.00 96.06 80 ASP A N 1
ATOM 658 C CA . ASP A 1 80 ? 0.917 -17.964 -9.554 1.00 96.06 80 ASP A CA 1
ATOM 659 C C . ASP A 1 80 ? 2.417 -17.892 -9.857 1.00 96.06 80 ASP A C 1
ATOM 661 O O . ASP A 1 80 ? 3.166 -18.724 -9.357 1.00 96.06 80 ASP A O 1
ATOM 665 N N . VAL A 1 81 ? 2.877 -16.828 -10.525 1.00 94.31 81 VAL A N 1
ATOM 666 C CA . VAL A 1 81 ? 4.307 -16.556 -10.741 1.00 94.31 81 VAL A CA 1
ATOM 667 C C . VAL A 1 81 ? 5.073 -16.622 -9.424 1.00 94.31 81 VAL A C 1
ATOM 669 O O . VAL A 1 81 ? 6.106 -17.278 -9.347 1.00 94.31 81 VAL A O 1
ATOM 672 N N . LEU A 1 82 ? 4.553 -15.991 -8.367 1.00 93.75 82 LEU A N 1
ATOM 673 C CA . LEU A 1 82 ? 5.223 -15.974 -7.067 1.00 93.75 82 LEU A CA 1
ATOM 674 C C . LEU A 1 82 ? 5.158 -17.326 -6.342 1.00 93.75 82 LEU A C 1
ATOM 676 O O . LEU A 1 82 ? 6.129 -17.737 -5.702 1.00 93.75 82 LEU A O 1
ATOM 680 N N . ARG A 1 83 ? 4.013 -18.018 -6.413 1.00 93.31 83 ARG A N 1
ATOM 681 C CA . ARG A 1 83 ? 3.823 -19.341 -5.794 1.00 93.31 83 ARG A CA 1
ATOM 682 C C . ARG A 1 83 ? 4.745 -20.389 -6.406 1.00 93.31 83 ARG A C 1
ATOM 684 O O . ARG A 1 83 ? 5.342 -21.171 -5.657 1.00 93.31 83 ARG A O 1
ATOM 691 N N . ASP A 1 84 ? 4.858 -20.378 -7.726 1.00 91.25 84 ASP A N 1
ATOM 692 C CA . ASP A 1 84 ? 5.493 -21.440 -8.504 1.00 91.25 84 ASP A CA 1
ATOM 693 C C . ASP A 1 84 ? 6.983 -21.190 -8.740 1.00 91.25 84 ASP A C 1
ATOM 695 O O . ASP A 1 84 ? 7.710 -22.118 -9.088 1.00 91.25 84 ASP A O 1
ATOM 699 N N . MET A 1 85 ? 7.460 -19.965 -8.496 1.00 88.62 85 MET A N 1
ATOM 700 C CA . MET A 1 85 ? 8.883 -19.643 -8.543 1.00 88.62 85 MET A CA 1
ATOM 701 C C . MET A 1 85 ? 9.678 -20.596 -7.645 1.00 88.62 85 MET A C 1
ATOM 703 O O . MET A 1 85 ? 9.273 -20.884 -6.517 1.00 88.62 85 MET A O 1
ATOM 707 N N . GLU A 1 86 ? 10.821 -21.089 -8.108 1.00 83.88 86 GLU A N 1
ATOM 708 C CA . GLU A 1 86 ? 11.712 -21.909 -7.284 1.00 83.88 86 GLU A CA 1
ATOM 709 C C . GLU A 1 86 ? 12.473 -21.036 -6.278 1.00 83.88 86 GLU A C 1
ATOM 711 O O . GLU A 1 86 ? 12.663 -19.837 -6.481 1.00 83.88 86 GLU A O 1
ATOM 716 N N . ASP A 1 87 ? 12.861 -21.614 -5.141 1.00 73.19 87 ASP A N 1
ATOM 717 C CA . ASP A 1 87 ? 13.773 -20.921 -4.231 1.00 73.19 87 ASP A CA 1
ATOM 718 C C . ASP A 1 87 ? 15.182 -20.990 -4.830 1.00 73.19 87 ASP A C 1
ATOM 720 O O . ASP A 1 87 ? 15.751 -22.072 -4.955 1.00 73.19 87 ASP A O 1
ATOM 724 N N . GLY A 1 88 ? 15.720 -19.842 -5.243 1.00 67.00 88 GLY A N 1
ATOM 725 C CA . GLY A 1 88 ? 17.109 -19.719 -5.686 1.00 67.00 88 GLY A CA 1
ATOM 726 C C . GLY A 1 88 ? 18.064 -19.370 -4.540 1.00 67.00 88 GLY A C 1
ATOM 727 O O . GLY A 1 88 ? 17.639 -18.964 -3.459 1.00 67.00 88 GLY A O 1
ATOM 728 N N . ASP A 1 89 ? 19.369 -19.460 -4.811 1.00 54.25 89 ASP A N 1
ATOM 729 C CA . ASP A 1 89 ? 20.432 -19.082 -3.862 1.00 54.25 89 ASP A CA 1
ATOM 730 C C . ASP A 1 89 ? 20.621 -17.555 -3.725 1.00 54.25 89 ASP A C 1
ATOM 732 O O . ASP A 1 89 ? 21.352 -17.091 -2.847 1.00 54.25 89 ASP A O 1
ATOM 736 N N . GLN A 1 90 ? 19.997 -16.756 -4.598 1.00 55.69 90 GLN A N 1
ATOM 737 C CA . GLN A 1 90 ? 20.137 -15.298 -4.602 1.00 55.69 90 GLN A CA 1
ATOM 738 C C . GLN A 1 90 ? 19.100 -14.613 -3.704 1.00 55.69 90 GLN A C 1
ATOM 740 O O . GLN A 1 90 ? 17.974 -15.110 -3.575 1.00 55.69 90 GLN A O 1
ATOM 745 N N . PRO A 1 91 ? 19.451 -13.460 -3.098 1.00 60.31 91 PRO A N 1
ATOM 746 C CA . PRO A 1 91 ? 18.478 -12.650 -2.393 1.00 60.31 91 PRO A CA 1
ATOM 747 C C . PRO A 1 91 ? 17.349 -12.192 -3.323 1.00 60.31 91 PRO A C 1
ATOM 749 O O . PRO A 1 91 ? 17.597 -12.173 -4.523 1.00 60.31 91 PRO A O 1
ATOM 752 N N . ASN A 1 92 ? 16.164 -11.859 -2.777 1.00 70.31 92 ASN A N 1
ATOM 753 C CA . ASN A 1 92 ? 14.892 -11.587 -3.477 1.00 70.31 92 ASN A CA 1
ATOM 754 C C . ASN A 1 92 ? 15.054 -11.607 -5.006 1.00 70.31 92 ASN A C 1
ATOM 756 O O . ASN A 1 92 ? 15.552 -10.636 -5.576 1.00 70.31 92 ASN A O 1
ATOM 760 N N . PRO A 1 93 ? 14.661 -12.707 -5.668 1.00 66.75 93 PRO A N 1
ATOM 761 C CA . PRO A 1 93 ? 15.049 -12.956 -7.053 1.00 66.75 93 PRO A CA 1
ATOM 762 C C . PRO A 1 93 ? 14.402 -11.980 -8.046 1.00 66.75 93 PRO A C 1
ATOM 764 O O . PRO A 1 93 ? 14.683 -12.045 -9.241 1.00 66.75 93 PRO A O 1
ATOM 767 N N . MET A 1 94 ? 13.501 -11.114 -7.580 1.00 76.38 94 MET A N 1
ATOM 768 C CA . MET A 1 94 ? 12.754 -10.195 -8.417 1.00 76.38 94 MET A CA 1
ATOM 769 C C . MET A 1 94 ? 13.434 -8.834 -8.533 1.00 76.38 94 MET A C 1
ATOM 771 O O . MET A 1 94 ? 13.769 -8.192 -7.541 1.00 76.38 94 MET A O 1
ATOM 775 N N . ALA A 1 95 ? 13.562 -8.387 -9.779 1.00 84.50 95 ALA A N 1
ATOM 776 C CA . ALA A 1 95 ? 14.108 -7.093 -10.147 1.00 84.50 95 ALA A CA 1
ATOM 777 C C . ALA A 1 95 ? 13.131 -5.929 -9.866 1.00 84.50 95 ALA A C 1
ATOM 779 O O . ALA A 1 95 ? 12.013 -6.122 -9.374 1.00 84.50 95 ALA A O 1
ATOM 780 N N . TRP A 1 96 ? 13.548 -4.707 -10.213 1.00 88.38 96 TRP A N 1
ATOM 781 C CA . TRP A 1 96 ? 12.674 -3.530 -10.202 1.00 88.38 96 TRP A CA 1
ATOM 782 C C . TRP A 1 96 ? 11.456 -3.749 -11.100 1.00 88.38 96 TRP A C 1
ATOM 784 O O . TRP A 1 96 ? 11.562 -4.431 -12.115 1.00 88.38 96 TRP A O 1
ATOM 794 N N . HIS A 1 97 ? 10.327 -3.106 -10.786 1.00 90.12 97 HIS A N 1
ATOM 795 C CA . HIS A 1 97 ? 9.099 -3.144 -11.593 1.00 90.12 97 HIS A CA 1
ATOM 796 C C . HIS A 1 97 ? 9.338 -3.084 -13.116 1.00 90.12 97 HIS A C 1
ATOM 798 O O . HIS A 1 97 ? 8.748 -3.853 -13.867 1.00 90.12 97 HIS A O 1
ATOM 804 N N . GLN A 1 98 ? 10.224 -2.194 -13.566 1.00 88.44 98 GLN A N 1
ATOM 805 C CA . GLN A 1 98 ? 10.531 -1.950 -14.980 1.00 88.44 98 GLN A CA 1
ATOM 806 C C . GLN A 1 98 ? 11.347 -3.063 -15.648 1.00 88.44 98 GLN A C 1
ATOM 808 O O . GLN A 1 98 ? 11.425 -3.123 -16.872 1.00 88.44 98 GLN A O 1
ATOM 813 N N . GLU A 1 99 ? 11.991 -3.902 -14.846 1.00 88.88 99 GLU A N 1
ATOM 814 C CA . GLU A 1 99 ? 12.858 -4.998 -15.272 1.00 88.88 99 GLU A CA 1
ATOM 815 C C . GLU A 1 99 ? 12.149 -6.356 -15.164 1.00 88.88 99 GLU A C 1
ATOM 817 O O . GLU A 1 99 ? 12.685 -7.370 -15.610 1.00 88.88 99 GLU A O 1
ATOM 822 N N . LEU A 1 100 ? 10.944 -6.387 -14.583 1.00 90.00 100 LEU A N 1
ATOM 823 C CA . LEU A 1 100 ? 10.133 -7.595 -14.514 1.00 90.00 100 LEU A CA 1
ATOM 824 C C . LEU A 1 100 ? 9.627 -7.996 -15.900 1.00 90.00 100 LEU A C 1
ATOM 826 O O . LEU A 1 100 ? 9.314 -7.160 -16.751 1.00 90.00 100 LEU A O 1
ATOM 830 N N . ASP A 1 101 ? 9.496 -9.305 -16.105 1.00 90.31 101 ASP A N 1
ATOM 831 C CA . ASP A 1 101 ? 8.854 -9.841 -17.297 1.00 90.31 101 ASP A CA 1
ATOM 832 C C . ASP A 1 101 ? 7.397 -9.356 -17.350 1.00 90.31 101 ASP A C 1
ATOM 834 O O . ASP A 1 101 ? 6.619 -9.548 -16.412 1.00 90.31 101 ASP A O 1
ATOM 838 N N . ALA A 1 102 ? 7.013 -8.730 -18.463 1.00 91.56 102 ALA A N 1
ATOM 839 C CA . ALA A 1 102 ? 5.670 -8.192 -18.644 1.00 91.56 102 ALA A CA 1
ATOM 840 C C . ALA A 1 102 ? 4.570 -9.262 -18.497 1.00 91.56 102 ALA A C 1
ATOM 842 O O . ALA A 1 102 ? 3.446 -8.924 -18.142 1.00 91.56 102 ALA A O 1
ATOM 843 N N . SER A 1 103 ? 4.876 -10.545 -18.726 1.00 93.81 103 SER A N 1
ATOM 844 C CA . SER A 1 103 ? 3.941 -11.663 -18.524 1.00 93.81 103 SER A CA 1
ATOM 845 C C . SER A 1 103 ? 3.614 -11.948 -17.054 1.00 93.81 103 SER A C 1
ATOM 847 O O . SER A 1 103 ? 2.640 -12.654 -16.764 1.00 93.81 103 SER A O 1
ATOM 849 N N . TRP A 1 104 ? 4.411 -11.410 -16.127 1.00 95.06 104 TRP A N 1
ATOM 850 C CA . TRP A 1 104 ? 4.183 -11.507 -14.686 1.00 95.06 104 TRP A CA 1
ATOM 851 C C . TRP A 1 104 ? 3.261 -10.407 -14.177 1.00 95.06 104 TRP A C 1
ATOM 853 O O . TRP A 1 104 ? 2.704 -10.532 -13.086 1.00 95.06 104 TRP A O 1
ATOM 863 N N . LEU A 1 105 ? 3.120 -9.333 -14.952 1.00 95.69 105 LEU A N 1
ATOM 864 C CA . LEU A 1 105 ? 2.400 -8.137 -14.567 1.00 95.69 105 LEU A CA 1
ATOM 865 C C . LEU A 1 105 ? 1.004 -8.131 -15.182 1.00 95.69 105 LEU A C 1
ATOM 867 O O . LEU A 1 105 ? 0.826 -8.343 -16.379 1.00 95.69 105 LEU A O 1
ATOM 871 N N . GLU A 1 106 ? 0.009 -7.823 -14.361 1.00 97.06 106 GLU A N 1
ATOM 872 C CA . GLU A 1 106 ? -1.362 -7.614 -14.806 1.00 97.06 106 GLU A CA 1
ATOM 873 C C . GLU A 1 106 ? -1.876 -6.271 -14.300 1.00 97.06 106 GLU A C 1
ATOM 875 O O . GLU A 1 106 ? -1.734 -5.912 -13.131 1.00 97.06 106 GLU A O 1
ATOM 880 N N . THR A 1 107 ? -2.478 -5.502 -15.200 1.00 96.19 107 THR A N 1
ATOM 881 C CA . THR A 1 107 ? -3.072 -4.209 -14.880 1.00 96.19 107 THR A CA 1
ATOM 882 C C . THR A 1 107 ? -4.577 -4.367 -14.697 1.00 96.19 107 THR A C 1
ATOM 884 O O . THR A 1 107 ? -5.262 -4.808 -15.619 1.00 96.19 107 THR A O 1
ATOM 887 N N . ARG A 1 108 ? -5.109 -3.960 -13.538 1.00 96.75 108 ARG A N 1
ATOM 888 C CA . ARG A 1 108 ? -6.544 -4.056 -13.224 1.00 96.75 108 ARG A CA 1
ATOM 889 C C . ARG A 1 108 ? -7.136 -2.732 -12.767 1.00 96.75 108 ARG A C 1
ATOM 891 O O . ARG A 1 108 ? -6.500 -1.959 -12.047 1.00 96.75 108 ARG A O 1
ATOM 898 N N . GLU A 1 109 ? -8.378 -2.497 -13.186 1.00 97.00 109 GLU A N 1
ATOM 899 C CA . GLU A 1 109 ? -9.219 -1.426 -12.655 1.00 97.00 109 GLU A CA 1
ATOM 900 C C . GLU A 1 109 ? -9.814 -1.851 -11.307 1.00 97.00 109 GLU A C 1
ATOM 902 O O . GLU A 1 109 ? -10.375 -2.937 -11.167 1.00 97.00 109 GLU A O 1
ATOM 907 N N . ILE A 1 110 ? -9.708 -0.958 -10.331 1.00 97.75 110 ILE A N 1
ATOM 908 C CA . ILE A 1 110 ? -10.291 -1.052 -9.000 1.00 97.75 110 ILE A CA 1
ATOM 909 C C . ILE A 1 110 ? -11.381 0.013 -8.904 1.00 97.75 110 ILE A C 1
ATOM 911 O O . ILE A 1 110 ? -11.107 1.216 -8.880 1.00 97.75 110 ILE A O 1
ATOM 915 N N . GLU A 1 111 ? -12.629 -0.434 -8.872 1.00 97.44 111 GLU A N 1
ATOM 916 C CA . GLU A 1 111 ? -13.803 0.383 -8.575 1.00 97.44 111 GLU A CA 1
ATOM 917 C C . GLU A 1 111 ? -13.784 0.830 -7.110 1.00 97.44 111 GLU A C 1
ATOM 919 O O . GLU A 1 111 ? -13.647 -0.000 -6.206 1.00 97.44 111 GLU A O 1
ATOM 924 N N . MET A 1 112 ? -13.942 2.137 -6.877 1.00 95.19 112 MET A N 1
ATOM 925 C CA . MET A 1 112 ? -13.853 2.733 -5.539 1.00 95.19 112 MET A CA 1
ATOM 926 C C . MET A 1 112 ? -14.903 2.168 -4.580 1.00 95.19 112 MET A C 1
ATOM 928 O O . MET A 1 112 ? -14.556 1.785 -3.470 1.00 95.19 112 MET A O 1
ATOM 932 N N . GLU A 1 113 ? -16.158 2.046 -5.021 1.00 94.38 113 GLU A N 1
ATOM 933 C CA . GLU A 1 113 ? -17.256 1.546 -4.176 1.00 94.38 113 GLU A CA 1
ATOM 934 C C . GLU A 1 113 ? -17.004 0.109 -3.707 1.00 94.38 113 GLU A C 1
ATOM 936 O O . GLU A 1 113 ? -17.114 -0.202 -2.523 1.00 94.38 113 GLU A O 1
ATOM 941 N N . ARG A 1 114 ? -16.561 -0.757 -4.624 1.00 96.19 114 ARG A N 1
ATOM 942 C CA . ARG A 1 114 ? -16.207 -2.147 -4.310 1.00 96.19 114 ARG A CA 1
ATOM 943 C C . ARG A 1 114 ? -15.016 -2.228 -3.356 1.00 96.19 114 ARG A C 1
ATOM 945 O O . ARG A 1 114 ? -14.984 -3.081 -2.473 1.00 96.19 114 ARG A O 1
ATOM 952 N N . ALA A 1 115 ? -14.051 -1.313 -3.491 1.00 95.50 115 ALA A N 1
ATOM 953 C CA . ALA A 1 115 ? -12.917 -1.232 -2.576 1.00 95.50 115 ALA A CA 1
ATOM 954 C C . ALA A 1 115 ? -13.371 -0.785 -1.182 1.00 95.50 115 ALA A C 1
ATOM 956 O O . ALA A 1 115 ? -12.961 -1.367 -0.185 1.00 95.50 115 ALA A O 1
ATOM 957 N N . TYR A 1 116 ? -14.271 0.190 -1.080 1.00 93.94 116 TYR A N 1
ATOM 958 C CA . TYR A 1 116 ? -14.829 0.596 0.209 1.00 93.94 116 TYR A CA 1
ATOM 959 C C . TYR A 1 116 ? -15.619 -0.528 0.888 1.00 93.94 116 TYR A C 1
ATOM 961 O O . TYR A 1 116 ? -15.528 -0.687 2.107 1.00 93.94 116 TYR A O 1
ATOM 969 N N . ASN A 1 117 ? -16.295 -1.366 0.105 1.00 92.31 117 ASN A N 1
ATOM 970 C CA . ASN A 1 117 ? -17.008 -2.543 0.597 1.00 92.31 117 ASN A CA 1
ATOM 971 C C . ASN A 1 117 ? -16.104 -3.745 0.931 1.00 92.31 117 ASN A C 1
ATOM 973 O O . ASN A 1 117 ? -16.594 -4.727 1.488 1.00 92.31 117 ASN A O 1
ATOM 977 N N . GLY A 1 118 ? -14.801 -3.696 0.631 1.00 93.00 118 GLY A N 1
ATOM 978 C CA . GLY A 1 118 ? -13.893 -4.812 0.914 1.00 93.00 118 GLY A CA 1
ATOM 979 C C . GLY A 1 118 ? -14.039 -6.005 -0.034 1.00 93.00 118 GLY A C 1
ATOM 980 O O . GLY A 1 118 ? -13.807 -7.134 0.389 1.00 93.00 118 GLY A O 1
ATOM 981 N N . GLU A 1 119 ? -14.454 -5.778 -1.283 1.00 94.75 119 GLU A N 1
ATOM 982 C CA . GLU A 1 119 ? -14.836 -6.835 -2.233 1.00 94.75 119 GLU A CA 1
ATOM 983 C C . GLU A 1 119 ? -13.678 -7.416 -3.072 1.00 94.75 119 GLU A C 1
ATOM 985 O O . GLU A 1 119 ? -13.938 -8.171 -4.009 1.00 94.75 119 GLU A O 1
ATOM 990 N N . TYR A 1 120 ? -12.418 -7.065 -2.79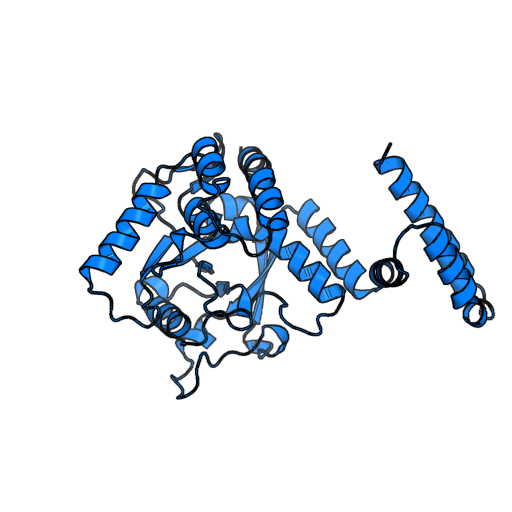2 1.00 96.81 120 TYR A N 1
ATOM 991 C CA . TYR A 1 120 ? -11.249 -7.567 -3.535 1.00 96.81 120 TYR A CA 1
ATOM 992 C C . TYR A 1 120 ? -10.485 -8.633 -2.741 1.00 96.81 120 TYR A C 1
ATOM 994 O O . TYR A 1 120 ? -9.320 -8.454 -2.378 1.00 96.81 120 TYR A O 1
ATOM 1002 N N . ASP A 1 121 ? -11.147 -9.746 -2.435 1.00 95.56 121 ASP A N 1
ATOM 1003 C CA . ASP A 1 121 ? -10.557 -10.867 -1.693 1.00 95.56 121 ASP A CA 1
ATOM 1004 C C . ASP A 1 121 ? -9.554 -11.700 -2.516 1.00 95.56 121 ASP A C 1
ATOM 1006 O O . ASP A 1 121 ? -8.735 -12.423 -1.948 1.00 95.56 121 ASP A O 1
ATOM 1010 N N . ASP A 1 122 ? -9.561 -11.550 -3.839 1.00 97.88 122 ASP A N 1
ATOM 1011 C CA . ASP A 1 122 ? -8.607 -12.139 -4.779 1.00 97.88 122 ASP A CA 1
ATOM 1012 C C . ASP A 1 122 ? -7.283 -11.354 -4.884 1.00 97.88 122 ASP A C 1
ATOM 1014 O O . ASP A 1 122 ? -6.330 -11.821 -5.520 1.00 97.88 122 ASP A O 1
ATOM 1018 N N . ILE A 1 123 ? -7.205 -10.179 -4.250 1.00 98.56 123 ILE A N 1
ATOM 1019 C CA . ILE A 1 123 ? -6.025 -9.309 -4.210 1.00 98.56 123 ILE A CA 1
ATOM 1020 C C . ILE A 1 123 ? -5.374 -9.373 -2.824 1.00 98.56 123 ILE A C 1
ATOM 1022 O O . ILE A 1 123 ? -6.046 -9.242 -1.801 1.00 98.56 123 ILE A O 1
ATOM 1026 N N . CYS A 1 124 ? -4.048 -9.514 -2.794 1.00 98.56 124 CYS A N 1
ATOM 1027 C CA . CYS A 1 124 ? -3.233 -9.408 -1.588 1.00 98.56 124 CYS A CA 1
ATOM 1028 C C . CYS A 1 124 ? -2.281 -8.214 -1.673 1.00 98.56 124 CYS A C 1
ATOM 1030 O O . CYS A 1 124 ? -1.339 -8.206 -2.464 1.00 98.56 124 CYS A O 1
ATOM 1032 N N . THR A 1 125 ? -2.525 -7.209 -0.841 1.00 98.69 125 THR A N 1
ATOM 1033 C CA . THR A 1 125 ? -1.702 -6.006 -0.723 1.00 98.69 125 THR A CA 1
ATOM 1034 C C . THR A 1 125 ? -0.703 -6.177 0.411 1.00 98.69 125 THR A C 1
ATOM 1036 O O . THR A 1 125 ? -1.066 -6.539 1.529 1.00 98.69 125 THR A O 1
ATOM 1039 N N . ILE A 1 126 ? 0.568 -5.920 0.139 1.00 98.44 126 ILE A N 1
ATOM 1040 C CA . ILE A 1 126 ? 1.657 -6.161 1.080 1.00 98.44 126 ILE A CA 1
ATOM 1041 C C . ILE A 1 126 ? 2.060 -4.845 1.747 1.00 98.44 126 ILE A C 1
ATOM 1043 O O . ILE A 1 126 ? 2.588 -3.948 1.092 1.00 98.44 126 ILE A O 1
ATOM 1047 N N . SER A 1 127 ? 1.873 -4.756 3.063 1.00 98.00 127 SER A N 1
ATOM 1048 C CA . SER A 1 127 ? 2.432 -3.671 3.874 1.00 98.00 127 SER A CA 1
ATOM 1049 C C . SER A 1 127 ? 3.695 -4.158 4.565 1.00 98.00 127 SER A C 1
ATOM 1051 O O . SER A 1 127 ? 3.710 -5.219 5.193 1.00 98.00 127 SER A O 1
ATOM 1053 N N . HIS A 1 128 ? 4.776 -3.402 4.429 1.00 95.31 128 HIS A N 1
ATOM 1054 C CA . HIS A 1 128 ? 6.095 -3.850 4.849 1.00 95.31 128 HIS A CA 1
ATOM 1055 C C . HIS A 1 128 ? 7.039 -2.675 5.090 1.00 95.31 128 HIS A C 1
ATOM 1057 O O . HIS A 1 128 ? 6.755 -1.521 4.759 1.00 95.31 128 HIS A O 1
ATOM 1063 N N . ARG A 1 129 ? 8.203 -2.986 5.658 1.00 92.31 129 ARG A N 1
ATOM 1064 C CA . ARG A 1 129 ? 9.294 -2.037 5.835 1.00 92.31 129 ARG A CA 1
ATOM 1065 C C . ARG A 1 129 ? 10.333 -2.227 4.737 1.00 92.31 129 ARG A C 1
ATOM 1067 O O . ARG A 1 129 ? 10.832 -3.329 4.553 1.00 92.31 129 ARG A O 1
ATOM 1074 N N . TRP A 1 130 ? 10.790 -1.132 4.135 1.00 90.19 130 TRP A N 1
ATOM 1075 C CA . TRP A 1 130 ? 12.034 -1.164 3.367 1.00 90.19 130 TRP A CA 1
ATOM 1076 C C . TRP A 1 130 ? 13.230 -1.450 4.292 1.00 90.19 130 TRP A C 1
ATOM 1078 O O . TRP A 1 130 ? 13.496 -0.683 5.235 1.00 90.19 130 TRP A O 1
ATOM 1088 N N . GLU A 1 131 ? 13.927 -2.562 4.046 1.00 87.81 131 GLU A N 1
ATOM 1089 C CA . GLU A 1 131 ? 15.124 -2.982 4.780 1.00 87.81 131 GLU A CA 1
ATOM 1090 C C . GLU A 1 131 ? 16.278 -2.009 4.573 1.00 87.81 131 GLU A C 1
ATOM 1092 O O . GLU A 1 131 ? 16.823 -1.502 5.558 1.00 87.81 131 GLU A O 1
ATOM 1097 N N . GLU A 1 132 ? 16.567 -1.695 3.312 1.00 85.56 132 GLU A N 1
ATOM 1098 C CA . GLU A 1 132 ? 17.626 -0.791 2.882 1.00 85.56 132 GLU A CA 1
ATOM 1099 C C . GLU A 1 132 ? 17.063 0.344 2.020 1.00 85.56 132 GLU A C 1
ATOM 1101 O O . GLU A 1 132 ? 15.892 0.357 1.648 1.00 85.56 132 GLU A O 1
ATOM 1106 N N . LYS A 1 133 ? 17.895 1.346 1.714 1.00 82.75 133 LYS A N 1
ATOM 1107 C CA . LYS A 1 133 ? 17.473 2.509 0.916 1.00 82.75 133 LYS A CA 1
ATOM 1108 C C . LYS A 1 133 ? 17.133 2.136 -0.527 1.00 82.75 133 LYS A C 1
ATOM 1110 O O . LYS A 1 133 ? 16.205 2.705 -1.091 1.00 82.75 133 LYS A O 1
ATOM 1115 N N . ASP A 1 134 ? 17.912 1.229 -1.104 1.00 82.50 134 ASP A N 1
ATOM 1116 C CA . ASP A 1 134 ? 17.833 0.880 -2.522 1.00 82.50 134 ASP A CA 1
ATOM 1117 C C . ASP A 1 134 ? 17.174 -0.493 -2.746 1.00 82.50 134 ASP A C 1
ATOM 1119 O O . ASP A 1 134 ? 16.984 -0.886 -3.891 1.00 82.50 134 ASP A O 1
ATOM 1123 N N . HIS A 1 135 ? 16.814 -1.217 -1.678 1.00 85.50 135 HIS A N 1
ATOM 1124 C CA . HIS A 1 135 ? 16.177 -2.527 -1.780 1.00 85.50 135 HIS A CA 1
ATOM 1125 C C . HIS A 1 135 ? 15.288 -2.820 -0.553 1.00 85.50 135 HIS A C 1
ATOM 1127 O O . HIS A 1 135 ? 15.773 -2.751 0.584 1.00 85.50 135 HIS A O 1
ATOM 1133 N N . PRO A 1 136 ? 13.998 -3.162 -0.734 1.00 88.19 136 PRO A N 1
ATOM 1134 C CA . PRO A 1 136 ? 13.077 -3.338 0.387 1.00 88.19 136 PRO A CA 1
ATOM 1135 C C . PRO A 1 136 ? 13.291 -4.641 1.161 1.00 88.19 136 PRO A C 1
ATOM 1137 O O . PRO A 1 136 ? 12.965 -4.685 2.342 1.00 88.19 136 PRO A O 1
ATOM 1140 N N . ASP A 1 137 ? 13.855 -5.668 0.520 1.00 89.81 137 ASP A N 1
ATOM 1141 C CA . ASP A 1 137 ? 13.971 -7.033 1.051 1.00 89.81 137 ASP A CA 1
ATOM 1142 C C . ASP A 1 137 ? 15.342 -7.654 0.724 1.00 89.81 137 ASP A C 1
ATOM 1144 O O . ASP A 1 137 ? 15.449 -8.680 0.052 1.00 89.81 137 ASP A O 1
ATOM 1148 N N . ALA A 1 138 ? 16.423 -6.967 1.108 1.00 86.19 138 ALA A N 1
ATOM 1149 C CA . ALA A 1 138 ? 17.794 -7.396 0.805 1.00 86.19 138 ALA A CA 1
ATOM 1150 C C . ALA A 1 138 ? 18.130 -8.761 1.440 1.00 86.19 138 ALA A C 1
ATOM 1152 O O . ALA A 1 138 ? 18.969 -9.503 0.935 1.00 86.19 138 ALA A O 1
ATOM 1153 N N . SER A 1 139 ? 17.439 -9.125 2.525 1.00 84.88 139 SER A N 1
ATOM 1154 C CA . SER A 1 139 ? 17.550 -10.426 3.193 1.00 84.88 139 SER A CA 1
ATOM 1155 C C . SER A 1 139 ? 16.705 -11.543 2.554 1.00 84.88 139 SER A C 1
ATOM 1157 O O . SER A 1 139 ? 16.904 -12.730 2.842 1.00 84.88 139 SER A O 1
ATOM 1159 N N . SER A 1 140 ? 15.769 -11.193 1.661 1.00 88.12 140 SER A N 1
ATOM 1160 C CA . SER A 1 140 ? 14.703 -12.064 1.111 1.00 88.12 140 SER A CA 1
ATOM 1161 C C . SER A 1 140 ? 13.747 -12.658 2.141 1.00 88.12 140 SER A C 1
ATOM 1163 O O . SER A 1 140 ? 13.002 -13.599 1.841 1.00 88.12 140 SER A O 1
ATOM 1165 N N . ASN A 1 141 ? 13.794 -12.189 3.385 1.00 88.00 141 ASN A N 1
ATOM 1166 C CA . ASN A 1 141 ? 12.926 -12.715 4.423 1.00 88.00 141 ASN A CA 1
ATOM 1167 C C . ASN A 1 141 ? 11.471 -12.373 4.117 1.00 88.00 141 ASN A C 1
ATOM 1169 O O . ASN A 1 141 ? 10.607 -13.226 4.311 1.00 88.00 141 ASN A O 1
ATOM 1173 N N . GLN A 1 142 ? 11.196 -11.191 3.570 1.00 92.00 142 GLN A N 1
ATOM 1174 C CA . GLN A 1 142 ? 9.841 -10.775 3.221 1.00 92.00 142 GLN A CA 1
ATOM 1175 C C . GLN A 1 142 ? 9.302 -11.581 2.041 1.00 92.00 142 GLN A C 1
ATOM 1177 O O . GLN A 1 142 ? 8.217 -12.151 2.148 1.00 92.00 142 GLN A O 1
ATOM 1182 N N . TRP A 1 143 ? 10.087 -11.734 0.974 1.00 91.19 143 TRP A N 1
ATOM 1183 C CA . TRP A 1 143 ? 9.787 -12.579 -0.181 1.00 91.19 143 TRP A CA 1
ATOM 1184 C C . TRP A 1 143 ? 9.370 -13.991 0.241 1.00 91.19 143 TRP A C 1
ATOM 1186 O O . TRP A 1 143 ? 8.286 -14.460 -0.116 1.00 91.19 143 TRP A O 1
ATOM 1196 N N . ARG A 1 144 ? 10.188 -14.656 1.070 1.00 91.00 144 ARG A N 1
ATOM 1197 C CA . ARG A 1 144 ? 9.893 -16.015 1.554 1.00 91.00 144 ARG A CA 1
ATOM 1198 C C . ARG A 1 144 ? 8.577 -16.068 2.331 1.00 91.00 144 ARG A C 1
ATOM 1200 O O . ARG A 1 144 ? 7.829 -17.035 2.194 1.00 91.00 144 ARG A O 1
ATOM 1207 N N . LYS A 1 145 ? 8.266 -15.038 3.129 1.00 93.56 145 LYS A N 1
ATOM 1208 C CA . LYS A 1 145 ? 6.991 -14.942 3.861 1.00 93.56 145 LYS A CA 1
ATOM 1209 C C . LYS A 1 145 ? 5.801 -14.714 2.932 1.00 93.56 145 LYS A C 1
ATOM 1211 O O . LYS A 1 145 ? 4.783 -15.374 3.127 1.00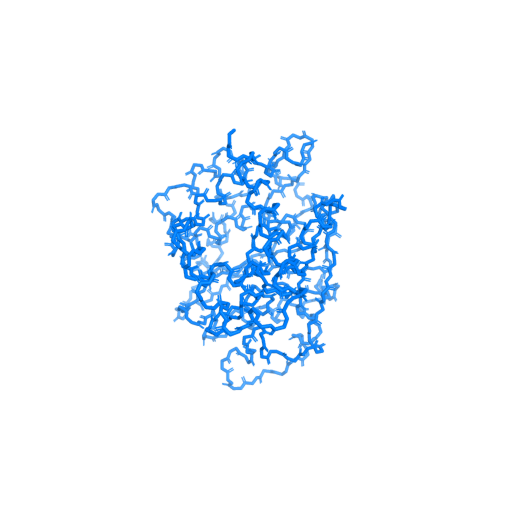 93.56 145 LYS A O 1
ATOM 1216 N N . ILE A 1 146 ? 5.931 -13.853 1.921 1.00 95.62 146 ILE A N 1
ATOM 1217 C CA . ILE A 1 146 ? 4.899 -13.628 0.898 1.00 95.62 146 ILE A CA 1
ATOM 1218 C C . ILE A 1 146 ? 4.606 -14.945 0.178 1.00 95.62 146 ILE A C 1
ATOM 1220 O O . ILE A 1 146 ? 3.468 -15.408 0.175 1.00 95.62 146 ILE A O 1
ATOM 1224 N N . LYS A 1 147 ? 5.637 -15.610 -0.350 1.00 94.62 147 LYS A N 1
ATOM 1225 C CA . LYS A 1 147 ? 5.498 -16.892 -1.050 1.00 94.62 147 LYS A CA 1
ATOM 1226 C C . LYS A 1 147 ? 4.865 -17.969 -0.172 1.00 94.62 147 LYS A C 1
ATOM 1228 O O . LYS A 1 147 ? 3.947 -18.657 -0.612 1.00 94.62 147 LYS A O 1
ATOM 1233 N N . HIS A 1 148 ? 5.325 -18.107 1.073 1.00 95.00 148 HIS A N 1
ATOM 1234 C CA . HIS A 1 148 ? 4.733 -19.050 2.019 1.00 95.00 148 HIS A CA 1
ATOM 1235 C C . HIS A 1 148 ? 3.250 -18.748 2.263 1.00 95.00 148 HIS A C 1
ATOM 1237 O O . HIS A 1 148 ? 2.436 -19.661 2.189 1.00 95.00 148 HIS A O 1
ATOM 1243 N N . HIS A 1 149 ? 2.894 -17.477 2.481 1.00 97.06 149 HIS A N 1
ATOM 1244 C CA . HIS A 1 149 ? 1.509 -17.051 2.670 1.00 97.06 149 HIS A CA 1
ATOM 1245 C C . HIS A 1 149 ? 0.631 -17.416 1.468 1.00 97.06 149 HIS A C 1
ATOM 1247 O O . HIS A 1 149 ? -0.440 -17.986 1.658 1.00 97.06 149 HIS A O 1
ATOM 1253 N N . LEU A 1 150 ? 1.095 -17.169 0.240 1.00 97.12 150 LEU A N 1
ATOM 1254 C CA . LEU A 1 150 ? 0.349 -17.507 -0.978 1.00 97.12 150 LEU A CA 1
ATOM 1255 C C . LEU A 1 150 ? 0.160 -19.020 -1.169 1.00 97.12 150 LEU A C 1
ATOM 1257 O O . LEU A 1 150 ? -0.810 -19.437 -1.794 1.00 97.12 150 LEU A O 1
ATOM 1261 N N . LYS A 1 151 ? 1.069 -19.853 -0.645 1.00 96.50 151 LYS A N 1
ATOM 1262 C CA . LYS A 1 151 ? 0.972 -21.320 -0.734 1.00 96.50 151 LYS A CA 1
ATOM 1263 C C . LYS A 1 151 ? -0.030 -21.939 0.243 1.00 96.50 151 LYS A C 1
ATOM 1265 O O . LYS A 1 151 ? -0.386 -23.100 0.053 1.00 96.50 151 LYS A O 1
ATOM 1270 N N . LEU A 1 152 ? -0.481 -21.206 1.261 1.00 96.88 152 LEU A N 1
ATOM 1271 C CA . LEU A 1 152 ? -1.483 -21.706 2.206 1.00 96.88 152 LEU A CA 1
ATOM 1272 C C . LEU A 1 152 ? -2.802 -22.021 1.484 1.00 96.88 152 LEU A C 1
ATOM 1274 O O . LEU A 1 152 ? -3.175 -21.339 0.527 1.00 96.88 152 LEU A O 1
ATOM 1278 N N . GLU A 1 153 ? -3.503 -23.065 1.927 1.00 96.25 153 GLU A N 1
ATOM 1279 C CA . GLU A 1 153 ? -4.721 -23.562 1.272 1.00 96.25 153 GLU A CA 1
ATOM 1280 C C . GLU A 1 153 ? -5.817 -22.485 1.232 1.00 96.25 153 GLU A C 1
ATOM 1282 O O . GLU A 1 153 ? -6.411 -22.223 0.186 1.00 96.25 153 GLU A O 1
ATOM 1287 N N . GLU A 1 154 ? -6.002 -21.761 2.335 1.00 94.62 154 GLU A N 1
ATOM 1288 C CA . GLU A 1 154 ? -6.962 -20.664 2.478 1.00 94.62 154 GLU A CA 1
ATOM 1289 C C . GLU A 1 154 ? -6.643 -19.421 1.623 1.00 94.62 154 GLU A C 1
ATOM 1291 O O . GLU A 1 154 ? -7.465 -18.505 1.519 1.00 94.62 154 GLU A O 1
ATOM 1296 N N . ASN A 1 155 ? -5.449 -19.376 1.025 1.00 96.75 155 ASN A N 1
ATOM 1297 C CA . ASN A 1 155 ? -4.949 -18.269 0.212 1.00 96.75 155 ASN A CA 1
ATOM 1298 C C . ASN A 1 155 ? -4.844 -18.629 -1.275 1.00 96.75 155 ASN A C 1
ATOM 1300 O O . ASN A 1 155 ? -4.437 -17.787 -2.074 1.00 96.75 155 ASN A O 1
ATOM 1304 N N . GLN A 1 156 ? -5.262 -19.832 -1.682 1.00 95.69 156 GLN A N 1
ATOM 1305 C CA . GLN A 1 156 ? -5.185 -20.257 -3.085 1.00 95.69 156 GLN A CA 1
ATOM 1306 C C . GLN A 1 156 ? -6.047 -19.408 -4.033 1.00 95.69 156 GLN A C 1
ATOM 1308 O O . GLN A 1 156 ? -5.730 -19.321 -5.221 1.00 95.69 156 GLN A O 1
ATOM 1313 N N . GLY A 1 157 ? -7.090 -18.753 -3.506 1.00 97.19 157 GLY A N 1
ATOM 1314 C CA . GLY A 1 157 ? -7.938 -17.806 -4.237 1.00 97.19 157 GLY A CA 1
ATOM 1315 C C . GLY A 1 157 ? -7.289 -16.446 -4.519 1.00 97.19 157 GLY A C 1
ATOM 1316 O O . GLY A 1 157 ? -7.834 -15.670 -5.297 1.00 97.19 157 GLY A O 1
ATOM 1317 N N . ILE A 1 158 ? -6.123 -16.154 -3.932 1.00 98.38 158 ILE A N 1
ATOM 1318 C CA . ILE A 1 158 ? -5.368 -14.940 -4.246 1.00 98.38 158 ILE A CA 1
ATOM 1319 C C . ILE A 1 158 ? -4.778 -15.104 -5.648 1.00 98.38 158 ILE A C 1
ATOM 1321 O O . ILE A 1 158 ? -4.003 -16.025 -5.920 1.00 98.38 158 ILE A O 1
ATOM 1325 N N . THR A 1 159 ? -5.152 -14.201 -6.546 1.00 98.44 159 THR A N 1
ATOM 1326 C CA . THR A 1 159 ? -4.708 -14.189 -7.945 1.00 98.44 159 THR A CA 1
ATOM 1327 C C . THR A 1 159 ? -3.750 -13.039 -8.230 1.00 98.44 159 THR A C 1
ATOM 1329 O O . THR A 1 159 ? -2.914 -13.156 -9.124 1.00 98.44 159 THR A O 1
ATOM 1332 N N . HIS A 1 160 ? -3.805 -11.969 -7.433 1.00 98.62 160 HIS A N 1
ATOM 1333 C CA . HIS A 1 160 ? -3.019 -10.756 -7.634 1.00 98.62 160 HIS A CA 1
ATOM 1334 C C . HIS A 1 160 ? -2.309 -10.341 -6.352 1.00 98.62 160 HIS A C 1
ATOM 1336 O O . HIS A 1 160 ? -2.908 -10.314 -5.276 1.00 98.62 160 HIS A O 1
ATOM 1342 N N . VAL A 1 161 ? -1.040 -9.967 -6.477 1.00 98.56 161 VAL A N 1
ATOM 1343 C CA . VAL A 1 161 ? -0.244 -9.416 -5.383 1.00 98.56 161 VAL A CA 1
ATOM 1344 C C . VAL A 1 161 ? 0.145 -7.989 -5.714 1.00 98.56 161 VAL A C 1
ATOM 1346 O O . VAL A 1 161 ? 0.707 -7.716 -6.775 1.00 98.56 161 VAL A O 1
ATOM 1349 N N . TRP A 1 162 ? -0.143 -7.083 -4.785 1.00 98.25 162 TRP A N 1
ATOM 1350 C CA . TRP A 1 162 ? 0.355 -5.720 -4.824 1.00 98.25 162 TRP A CA 1
ATOM 1351 C C . TRP A 1 162 ? 1.460 -5.549 -3.788 1.00 98.25 162 TRP A C 1
ATOM 1353 O O . TRP A 1 162 ? 1.206 -5.504 -2.587 1.00 98.25 162 TRP A O 1
ATOM 1363 N N . TYR A 1 163 ? 2.692 -5.455 -4.268 1.00 96.44 163 TYR A N 1
ATOM 1364 C CA . TYR A 1 163 ? 3.871 -5.098 -3.486 1.00 96.44 163 TYR A CA 1
ATOM 1365 C C . TYR A 1 163 ? 4.499 -3.892 -4.165 1.00 96.44 163 TYR A C 1
ATOM 1367 O O . TYR A 1 163 ? 4.836 -3.983 -5.348 1.00 96.44 163 TYR A O 1
ATOM 1375 N N . ASP A 1 164 ? 4.602 -2.767 -3.457 1.00 93.44 164 ASP A N 1
ATOM 1376 C CA . ASP A 1 164 ? 4.979 -1.474 -4.039 1.00 93.44 164 ASP A CA 1
ATOM 1377 C C . ASP A 1 164 ? 6.207 -1.580 -4.963 1.00 93.44 164 ASP A C 1
ATOM 1379 O O . ASP A 1 164 ? 6.186 -1.057 -6.075 1.00 93.44 164 ASP A O 1
ATOM 1383 N N . TYR A 1 165 ? 7.236 -2.317 -4.554 1.00 92.69 165 TYR A N 1
ATOM 1384 C CA . TYR A 1 165 ? 8.503 -2.496 -5.249 1.00 92.69 165 TYR A CA 1
ATOM 1385 C C . TYR A 1 165 ? 8.358 -3.185 -6.608 1.00 92.69 165 TYR A C 1
ATOM 1387 O O . TYR A 1 165 ? 8.998 -2.779 -7.576 1.00 92.69 165 TYR A O 1
ATOM 1395 N N . TRP A 1 166 ? 7.477 -4.183 -6.704 1.00 93.00 166 TRP A N 1
ATOM 1396 C CA . TRP A 1 166 ? 7.206 -4.889 -7.960 1.00 93.00 166 TRP A CA 1
ATOM 1397 C C . TRP A 1 166 ? 6.130 -4.203 -8.808 1.00 93.00 166 TRP A C 1
ATOM 1399 O O . TRP A 1 166 ? 6.040 -4.445 -10.009 1.00 93.00 166 TRP A O 1
ATOM 1409 N N . CYS A 1 167 ? 5.279 -3.383 -8.190 1.00 95.12 167 CYS A N 1
ATOM 1410 C CA . CYS A 1 167 ? 4.031 -2.905 -8.792 1.00 95.12 167 CYS A CA 1
ATOM 1411 C C . CYS A 1 167 ? 4.047 -1.421 -9.178 1.00 95.12 167 CYS A C 1
ATOM 1413 O O . CYS A 1 167 ? 3.186 -0.979 -9.941 1.00 95.12 167 CYS A O 1
ATOM 1415 N N . LEU A 1 168 ? 5.002 -0.646 -8.663 1.00 93.00 168 LEU A N 1
ATOM 1416 C CA . LEU A 1 168 ? 5.171 0.768 -8.981 1.00 93.00 168 LEU A CA 1
ATOM 1417 C C . LEU A 1 168 ? 6.500 1.006 -9.708 1.00 93.00 168 LEU A C 1
ATOM 1419 O O . LEU A 1 168 ? 7.507 0.428 -9.314 1.00 93.00 168 LEU A O 1
ATOM 1423 N N . PRO A 1 169 ? 6.559 1.916 -10.697 1.00 90.62 169 PRO A N 1
ATOM 1424 C CA . PRO A 1 169 ? 7.831 2.374 -11.250 1.00 90.62 169 PRO A CA 1
ATOM 1425 C C . PRO A 1 169 ? 8.662 3.091 -10.178 1.00 90.62 169 PRO A C 1
ATOM 1427 O O . PRO A 1 169 ? 8.250 4.137 -9.668 1.00 90.62 169 PRO A O 1
ATOM 1430 N N . GLN A 1 170 ? 9.827 2.544 -9.824 1.00 87.00 170 GLN A N 1
ATOM 1431 C CA . GLN A 1 170 ? 10.706 3.108 -8.791 1.00 87.00 170 GLN A CA 1
ATOM 1432 C C . GLN A 1 170 ? 12.187 3.046 -9.190 1.00 87.00 170 GLN A C 1
ATOM 1434 O O . GLN A 1 170 ? 12.550 2.464 -10.206 1.00 87.00 170 GLN A O 1
ATOM 1439 N N . GLY A 1 171 ? 13.063 3.647 -8.384 1.00 82.94 171 GLY A N 1
ATOM 1440 C CA . GLY A 1 171 ? 14.510 3.585 -8.598 1.00 82.94 171 GLY A CA 1
ATOM 1441 C C . GLY A 1 171 ? 15.066 4.724 -9.458 1.00 82.94 171 GLY A C 1
ATOM 1442 O O . GLY A 1 171 ? 14.527 5.835 -9.500 1.00 82.94 171 GLY A O 1
ATOM 1443 N N . LYS A 1 172 ? 16.223 4.483 -10.081 1.00 81.38 172 LYS A N 1
ATOM 1444 C CA . LYS A 1 172 ? 16.960 5.492 -10.861 1.00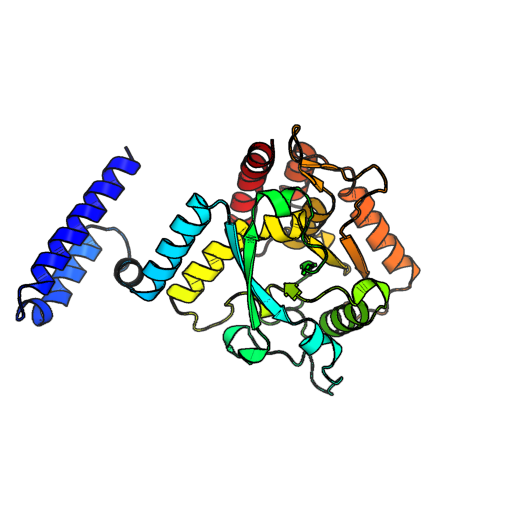 81.38 172 LYS A CA 1
ATOM 1445 C C . LYS A 1 172 ? 16.544 5.438 -12.330 1.00 81.38 172 LYS A C 1
ATOM 1447 O O . LYS A 1 172 ? 16.230 4.379 -12.848 1.00 81.38 172 LYS A O 1
ATOM 1452 N N . GLY A 1 173 ? 16.592 6.585 -13.009 1.00 84.06 173 GLY A N 1
ATOM 1453 C CA . GLY A 1 173 ? 16.351 6.651 -14.456 1.00 84.06 173 GLY A CA 1
ATOM 1454 C C . GLY A 1 173 ? 14.881 6.680 -14.881 1.00 84.06 173 GLY A C 1
ATOM 1455 O O . GLY A 1 173 ? 14.618 6.549 -16.069 1.00 84.06 173 GLY A O 1
ATOM 1456 N N . LEU A 1 174 ? 13.941 6.898 -13.951 1.00 88.06 174 LEU A N 1
ATOM 1457 C CA . LEU A 1 174 ? 12.519 7.040 -14.282 1.00 88.06 174 LEU A CA 1
ATOM 1458 C C . LEU A 1 174 ? 12.278 8.160 -15.302 1.00 88.06 174 LEU A C 1
ATOM 1460 O O . LEU A 1 174 ? 12.692 9.308 -15.088 1.00 88.06 174 LEU A O 1
ATOM 1464 N N . SER A 1 175 ? 11.526 7.837 -16.349 1.00 90.12 175 SER A N 1
ATOM 1465 C CA . SER A 1 175 ? 10.908 8.807 -17.249 1.00 90.12 175 SER A CA 1
ATOM 1466 C C . SER A 1 175 ? 9.915 9.703 -16.499 1.00 90.12 175 SER A C 1
ATOM 1468 O O . SER A 1 175 ? 9.409 9.371 -15.422 1.00 90.12 175 SER A O 1
ATOM 1470 N N . GLU A 1 176 ? 9.597 10.867 -17.066 1.00 88.25 176 GLU A N 1
ATOM 1471 C CA . GLU A 1 176 ? 8.597 11.763 -16.471 1.00 88.25 176 GLU A CA 1
ATOM 1472 C C . GLU A 1 176 ? 7.201 11.122 -16.444 1.00 88.25 176 GLU A C 1
ATOM 1474 O O . GLU A 1 176 ? 6.437 11.343 -15.502 1.00 88.25 176 GLU A O 1
ATOM 1479 N N . ALA A 1 177 ? 6.884 10.266 -17.421 1.00 89.62 177 ALA A N 1
ATOM 1480 C CA . ALA A 1 177 ? 5.639 9.505 -17.454 1.00 89.62 177 ALA A CA 1
ATOM 1481 C C . ALA A 1 177 ? 5.551 8.484 -16.310 1.00 89.62 177 ALA A C 1
ATOM 1483 O O . ALA A 1 177 ? 4.521 8.409 -15.641 1.00 89.62 177 ALA A O 1
ATOM 1484 N N . GLU A 1 178 ? 6.633 7.759 -16.021 1.00 92.25 178 GLU A N 1
ATOM 1485 C CA . GLU A 1 178 ? 6.696 6.829 -14.887 1.00 92.25 178 GLU A CA 1
ATOM 1486 C C . GLU A 1 178 ? 6.586 7.558 -13.547 1.00 92.25 178 GLU A C 1
ATOM 1488 O O . GLU A 1 178 ? 5.834 7.132 -12.673 1.00 92.25 178 GLU A O 1
ATOM 1493 N N . LYS A 1 179 ? 7.251 8.711 -13.390 1.00 90.94 179 LYS A N 1
ATOM 1494 C CA . LYS A 1 179 ? 7.083 9.562 -12.198 1.00 90.94 179 LYS A CA 1
ATOM 1495 C C . LYS A 1 179 ? 5.642 10.045 -12.058 1.00 90.94 179 LYS A C 1
ATOM 1497 O O . LYS A 1 179 ? 5.114 10.101 -10.943 1.00 90.94 179 LYS A O 1
ATOM 1502 N N . ALA A 1 180 ? 5.000 10.434 -13.159 1.00 89.25 180 ALA A N 1
ATOM 1503 C CA . ALA A 1 180 ? 3.604 10.854 -13.150 1.00 89.25 180 ALA A CA 1
ATOM 1504 C C . ALA A 1 180 ? 2.680 9.697 -12.745 1.00 89.25 180 ALA A C 1
ATOM 1506 O O . ALA A 1 180 ? 1.767 9.906 -11.942 1.00 89.25 180 ALA A O 1
ATOM 1507 N N . ASP A 1 181 ? 2.938 8.488 -13.247 1.00 91.19 181 ASP A N 1
ATOM 1508 C CA . ASP A 1 181 ? 2.133 7.311 -12.935 1.00 91.19 181 ASP A CA 1
ATOM 1509 C C . ASP A 1 181 ? 2.345 6.826 -11.495 1.00 91.19 181 ASP A C 1
ATOM 1511 O O . ASP A 1 181 ? 1.364 6.611 -10.784 1.00 91.19 181 ASP A O 1
ATOM 1515 N N . PHE A 1 182 ? 3.586 6.808 -10.998 1.00 91.62 182 PHE A N 1
ATOM 1516 C CA . PHE A 1 182 ? 3.898 6.574 -9.584 1.00 91.62 182 PHE A CA 1
ATOM 1517 C C . PHE A 1 182 ? 3.103 7.526 -8.678 1.00 91.62 182 PHE A C 1
ATOM 1519 O O . PHE A 1 182 ? 2.381 7.105 -7.775 1.00 91.62 182 PHE A O 1
ATOM 1526 N N . ASN A 1 183 ? 3.157 8.833 -8.961 1.00 88.56 183 ASN A N 1
ATOM 1527 C CA . ASN A 1 183 ? 2.436 9.841 -8.182 1.00 88.56 183 ASN A CA 1
ATOM 1528 C C . ASN A 1 183 ? 0.907 9.720 -8.299 1.00 88.56 183 ASN A C 1
ATOM 1530 O O . ASN A 1 183 ? 0.188 10.149 -7.390 1.00 88.56 183 ASN A O 1
ATOM 1534 N N . ARG A 1 184 ? 0.389 9.199 -9.418 1.00 90.62 184 ARG A N 1
ATOM 1535 C CA . ARG A 1 184 ? -1.039 8.903 -9.598 1.00 90.62 184 ARG A CA 1
ATOM 1536 C C . ARG A 1 184 ? -1.446 7.736 -8.701 1.00 90.62 184 ARG A C 1
ATOM 1538 O O . ARG A 1 184 ? -2.383 7.895 -7.919 1.00 90.62 184 ARG A O 1
ATOM 1545 N N . GLN A 1 185 ? -0.726 6.619 -8.775 1.00 91.69 185 GLN A N 1
ATOM 1546 C CA . GLN A 1 185 ? -1.016 5.404 -8.011 1.00 91.69 185 GLN A CA 1
ATOM 1547 C C . GLN A 1 185 ? -0.851 5.622 -6.500 1.00 91.69 185 GLN A C 1
ATOM 1549 O O . GLN A 1 185 ? -1.749 5.281 -5.734 1.00 91.69 185 GLN A O 1
ATOM 1554 N N . LEU A 1 186 ? 0.214 6.305 -6.061 1.00 87.44 186 LEU A N 1
ATOM 1555 C CA . LEU A 1 186 ? 0.467 6.588 -4.640 1.00 87.44 186 LEU A CA 1
ATOM 1556 C C . LEU A 1 186 ? -0.653 7.407 -3.980 1.00 87.44 186 LEU A C 1
ATOM 1558 O O . LEU A 1 186 ? -0.916 7.286 -2.785 1.00 87.44 186 LEU A O 1
ATOM 1562 N N . LYS A 1 187 ? -1.359 8.246 -4.746 1.00 86.62 187 LYS A N 1
ATOM 1563 C CA . LYS A 1 187 ? -2.523 8.971 -4.222 1.00 86.62 187 LYS A CA 1
ATOM 1564 C C . LYS A 1 187 ? -3.697 8.040 -3.947 1.00 86.62 187 LYS A C 1
ATOM 1566 O O . LYS A 1 187 ? -4.560 8.429 -3.175 1.00 86.62 187 LYS A O 1
ATOM 1571 N N . LEU A 1 188 ? -3.793 6.889 -4.594 1.00 90.25 188 LEU A N 1
ATOM 1572 C CA . LEU A 1 188 ? -4.982 6.034 -4.570 1.00 90.25 188 LEU A CA 1
ATOM 1573 C C . LEU A 1 188 ? -4.739 4.709 -3.844 1.00 90.25 188 LEU A C 1
ATOM 1575 O O . LEU A 1 188 ? -5.701 4.007 -3.558 1.00 90.25 188 LEU A O 1
ATOM 1579 N N . VAL A 1 189 ? -3.489 4.406 -3.481 1.00 93.81 189 VAL A N 1
ATOM 1580 C CA . VAL A 1 189 ? -3.079 3.155 -2.823 1.00 93.81 189 VAL A CA 1
ATOM 1581 C C . VAL A 1 189 ? -3.877 2.822 -1.556 1.00 93.81 189 VAL A C 1
ATOM 1583 O O . VAL A 1 189 ? -4.103 1.655 -1.260 1.00 93.81 189 VAL A O 1
ATOM 1586 N N . ASN A 1 190 ? -4.404 3.828 -0.848 1.00 94.88 190 ASN A N 1
ATOM 1587 C CA . ASN A 1 190 ? -5.259 3.630 0.329 1.00 94.88 190 ASN A CA 1
ATOM 1588 C C . ASN A 1 190 ? -6.468 2.719 0.039 1.00 94.88 190 ASN A C 1
ATOM 1590 O O . ASN A 1 190 ? -6.924 2.013 0.932 1.00 94.88 190 ASN A O 1
ATOM 1594 N N . LEU A 1 191 ? -6.965 2.712 -1.204 1.00 95.25 191 LEU A N 1
ATOM 1595 C CA . LEU A 1 191 ? -8.062 1.844 -1.639 1.00 95.25 191 LEU A CA 1
ATOM 1596 C C . LEU A 1 191 ? -7.695 0.362 -1.560 1.00 95.25 191 LEU A C 1
ATOM 1598 O O . LEU A 1 191 ? -8.540 -0.447 -1.191 1.00 95.25 191 LEU A O 1
ATOM 1602 N N . LEU A 1 192 ? -6.442 0.010 -1.853 1.00 97.38 192 LEU A N 1
ATOM 1603 C CA . LEU A 1 192 ? -5.967 -1.367 -1.763 1.00 97.38 192 LEU A CA 1
ATOM 1604 C C . LEU A 1 192 ? -5.955 -1.834 -0.306 1.00 97.38 192 LEU A C 1
ATOM 1606 O O . LEU A 1 192 ? -6.495 -2.893 0.005 1.00 97.38 192 LEU A O 1
ATOM 1610 N N . TYR A 1 193 ? -5.441 -1.004 0.605 1.00 96.94 193 TYR A N 1
ATOM 1611 C CA . TYR A 1 193 ? -5.413 -1.321 2.035 1.00 96.94 193 TYR A CA 1
ATOM 1612 C C . TYR A 1 193 ? -6.803 -1.361 2.680 1.00 96.94 193 TYR A C 1
ATOM 1614 O O . TYR A 1 193 ? -7.010 -2.114 3.625 1.00 96.94 193 TYR A O 1
ATOM 1622 N N . LEU A 1 194 ? -7.766 -0.589 2.172 1.00 95.19 194 LEU A N 1
ATOM 1623 C CA . LEU A 1 194 ? -9.154 -0.655 2.633 1.00 95.19 194 LEU A CA 1
ATOM 1624 C C . LEU A 1 194 ? -9.909 -1.851 2.047 1.00 95.19 194 LEU A C 1
ATOM 1626 O O . LEU A 1 194 ? -10.719 -2.453 2.754 1.00 95.19 194 LEU A O 1
ATOM 1630 N N . GLY A 1 195 ? -9.660 -2.178 0.777 1.00 94.81 195 GLY A N 1
ATOM 1631 C CA . GLY A 1 195 ? -10.561 -3.000 -0.024 1.00 94.81 195 GLY A CA 1
ATOM 1632 C C . GLY A 1 195 ? -10.124 -4.422 -0.331 1.00 94.81 195 GLY A C 1
ATOM 1633 O O . GLY A 1 195 ? -10.955 -5.207 -0.781 1.00 94.81 195 GLY A O 1
ATOM 1634 N N . SER A 1 196 ? -8.857 -4.755 -0.092 1.00 97.12 196 SER A N 1
ATOM 1635 C CA . SER A 1 196 ? -8.291 -6.072 -0.400 1.00 97.12 196 SER A CA 1
ATOM 1636 C C . SER A 1 196 ? -7.837 -6.825 0.847 1.00 97.12 196 SER A C 1
ATOM 1638 O O . SER A 1 196 ? -7.920 -6.303 1.964 1.00 97.12 196 SER A O 1
ATOM 1640 N N . ARG A 1 197 ? -7.341 -8.056 0.672 1.00 97.62 197 ARG A N 1
ATOM 1641 C CA . ARG A 1 197 ? -6.597 -8.739 1.737 1.00 97.62 197 ARG A CA 1
ATOM 1642 C C . ARG A 1 197 ? -5.262 -8.030 1.934 1.00 97.62 197 ARG A C 1
ATOM 1644 O O . ARG A 1 197 ? -4.597 -7.686 0.964 1.00 97.62 197 ARG A O 1
ATOM 1651 N N . VAL A 1 198 ? -4.844 -7.839 3.180 1.00 98.19 198 VAL A N 1
ATOM 1652 C CA . VAL A 1 198 ? -3.597 -7.142 3.509 1.00 98.19 198 VAL A CA 1
ATOM 1653 C C . VAL A 1 198 ? -2.658 -8.064 4.276 1.00 98.19 198 VAL A C 1
ATOM 1655 O O . VAL A 1 198 ? -2.993 -8.541 5.359 1.00 98.19 198 VAL A O 1
ATOM 1658 N N . LEU A 1 199 ? -1.462 -8.301 3.747 1.00 98.44 199 LEU A N 1
ATOM 1659 C CA . LEU A 1 199 ? -0.400 -9.001 4.461 1.00 98.44 199 LEU A CA 1
ATOM 1660 C C . LEU A 1 199 ? 0.520 -7.971 5.122 1.00 98.44 199 LEU A C 1
ATOM 1662 O O . LEU A 1 199 ? 1.233 -7.239 4.440 1.00 98.44 199 LEU A O 1
ATOM 1666 N N . LEU A 1 200 ? 0.491 -7.911 6.451 1.00 97.88 200 LEU A N 1
ATOM 1667 C CA . LEU A 1 200 ? 1.328 -7.028 7.260 1.00 97.88 200 LEU A CA 1
ATOM 1668 C C . LEU A 1 200 ? 2.611 -7.781 7.634 1.00 97.88 200 LEU A C 1
ATOM 1670 O O . LEU A 1 200 ? 2.583 -8.684 8.474 1.00 97.88 200 LEU A O 1
ATOM 1674 N N . LEU A 1 201 ? 3.727 -7.424 7.003 1.00 95.88 201 LEU A N 1
ATOM 1675 C CA . LEU A 1 201 ? 5.048 -7.995 7.259 1.00 95.88 201 LEU A CA 1
ATOM 1676 C C . LEU A 1 201 ? 5.751 -7.206 8.365 1.00 95.88 201 LEU A C 1
ATOM 1678 O O . LEU A 1 201 ? 6.364 -6.169 8.111 1.00 95.88 201 LEU A O 1
ATOM 1682 N N . VAL A 1 202 ? 5.626 -7.684 9.603 1.00 93.00 202 VAL A N 1
ATOM 1683 C CA . VAL A 1 202 ? 5.985 -6.916 10.804 1.00 93.00 202 VAL A CA 1
ATOM 1684 C C . VAL A 1 202 ? 7.365 -7.310 11.315 1.00 93.00 202 VAL A C 1
ATOM 1686 O O . VAL A 1 202 ? 7.597 -8.465 11.656 1.00 93.00 202 VAL A O 1
ATOM 1689 N N . ASP A 1 203 ? 8.260 -6.332 11.415 1.00 88.19 203 ASP A N 1
ATOM 1690 C CA . ASP A 1 203 ? 9.543 -6.442 12.109 1.00 88.19 203 ASP A CA 1
ATOM 1691 C C . ASP A 1 203 ? 9.594 -5.497 13.328 1.00 88.19 203 ASP A C 1
ATOM 1693 O O . ASP A 1 203 ? 8.650 -4.753 13.614 1.00 88.19 203 ASP A O 1
ATOM 1697 N N . GLN A 1 204 ? 10.730 -5.472 14.030 1.00 83.94 204 GLN A N 1
ATOM 1698 C CA . GLN A 1 204 ? 10.923 -4.641 15.227 1.00 83.94 204 GLN A CA 1
ATOM 1699 C C . GLN A 1 204 ? 10.760 -3.123 14.998 1.00 83.94 204 GLN A C 1
ATOM 1701 O O . GLN A 1 204 ? 10.501 -2.390 15.947 1.00 83.94 204 GLN A O 1
ATOM 1706 N N . SER A 1 205 ? 10.954 -2.629 13.771 1.00 87.56 205 SER A N 1
ATOM 1707 C CA . SER A 1 205 ? 10.932 -1.195 13.441 1.00 87.56 205 SER A CA 1
ATOM 1708 C C . SER A 1 205 ? 9.720 -0.802 12.599 1.00 87.56 205 SER A C 1
ATOM 1710 O O . SER A 1 205 ? 9.571 0.370 12.251 1.00 87.56 205 SER A O 1
ATOM 1712 N N . TYR A 1 206 ? 8.850 -1.755 12.272 1.00 92.12 206 TYR A N 1
ATOM 1713 C CA . TYR A 1 206 ? 7.643 -1.550 11.486 1.00 92.12 206 TYR A CA 1
ATOM 1714 C C . TYR A 1 206 ? 6.764 -0.449 12.092 1.00 92.12 206 TYR A C 1
ATOM 1716 O O . TYR A 1 206 ? 6.417 0.523 11.424 1.00 92.12 206 TYR A O 1
ATOM 1724 N N . MET A 1 207 ? 6.492 -0.545 13.397 1.00 91.44 207 MET A N 1
ATOM 1725 C CA . MET A 1 207 ? 5.632 0.392 14.134 1.00 91.44 207 MET A CA 1
ATOM 1726 C C . MET A 1 207 ? 6.246 1.788 14.328 1.00 91.44 207 MET A C 1
ATOM 1728 O O . MET A 1 207 ? 5.584 2.698 14.823 1.00 91.44 207 MET A O 1
ATOM 1732 N N . GLU A 1 208 ? 7.501 1.989 13.926 1.00 90.69 208 GLU A N 1
ATOM 1733 C CA . GLU A 1 208 ? 8.148 3.300 13.962 1.00 90.69 208 GLU A CA 1
ATOM 1734 C C . GLU A 1 208 ? 7.978 4.068 12.649 1.00 90.69 208 GLU A C 1
ATOM 1736 O O . GLU A 1 208 ? 8.339 5.241 12.592 1.00 90.69 208 GLU A O 1
ATOM 1741 N N . ARG A 1 209 ? 7.483 3.440 11.573 1.00 91.50 209 ARG A N 1
ATOM 1742 C CA . ARG A 1 209 ? 7.419 4.058 10.243 1.00 91.50 209 ARG A CA 1
ATOM 1743 C C . ARG A 1 209 ? 6.005 4.468 9.877 1.00 91.50 209 ARG A C 1
ATOM 1745 O O . ARG A 1 209 ? 5.065 3.693 9.999 1.00 91.50 209 ARG A O 1
ATOM 1752 N N . PHE A 1 210 ? 5.874 5.681 9.345 1.00 94.12 210 PHE A N 1
ATOM 1753 C CA . PHE A 1 210 ? 4.571 6.238 8.981 1.00 94.12 210 PHE A CA 1
ATOM 1754 C C . PHE A 1 210 ? 3.762 5.356 8.035 1.00 94.12 210 PHE A C 1
ATOM 1756 O O . PHE A 1 210 ? 2.612 5.083 8.347 1.00 94.12 210 PHE A O 1
ATOM 1763 N N . TRP A 1 211 ? 4.341 4.920 6.910 1.00 94.25 211 TRP A N 1
ATOM 1764 C CA . TRP A 1 211 ? 3.611 4.122 5.919 1.00 94.25 211 TRP A CA 1
ATOM 1765 C C . TRP A 1 211 ? 3.149 2.794 6.514 1.00 94.25 211 TRP A C 1
ATOM 1767 O O . TRP A 1 211 ? 1.954 2.541 6.532 1.00 94.25 211 TRP A O 1
ATOM 1777 N N . CYS A 1 212 ? 4.048 2.045 7.151 1.00 95.69 212 CYS A N 1
ATOM 1778 C CA . CYS A 1 212 ? 3.725 0.810 7.866 1.00 95.69 212 CYS A CA 1
ATOM 1779 C C . CYS A 1 212 ? 2.551 0.973 8.853 1.00 95.69 212 CYS A C 1
ATOM 1781 O O . CYS A 1 212 ? 1.605 0.185 8.845 1.00 95.69 212 CYS A O 1
ATOM 1783 N N . CYS A 1 213 ? 2.583 2.019 9.685 1.00 96.12 213 CYS A N 1
ATOM 1784 C CA . CYS A 1 213 ? 1.509 2.323 10.633 1.00 96.12 213 CYS A CA 1
ATOM 1785 C C . CYS A 1 213 ? 0.208 2.753 9.946 1.00 96.12 213 CYS A C 1
ATOM 1787 O O . CYS A 1 213 ? -0.874 2.342 10.357 1.00 96.12 213 CYS A O 1
ATOM 1789 N N . PHE A 1 214 ? 0.302 3.580 8.908 1.00 96.31 214 PHE A N 1
ATOM 1790 C CA . PHE A 1 214 ? -0.851 4.097 8.183 1.00 96.31 214 PHE A CA 1
ATOM 1791 C C . PHE A 1 214 ? -1.584 2.987 7.419 1.00 96.31 214 PHE A C 1
ATOM 1793 O O . PHE A 1 214 ? -2.805 2.885 7.493 1.00 96.31 214 PHE A O 1
ATOM 1800 N N . GLU A 1 215 ? -0.835 2.119 6.748 1.00 97.19 215 GLU A N 1
ATOM 1801 C CA . GLU A 1 215 ? -1.330 0.960 6.005 1.00 97.19 215 GLU A CA 1
ATOM 1802 C C . GLU A 1 215 ? -1.951 -0.080 6.942 1.00 97.19 215 GLU A C 1
ATOM 1804 O O . GLU A 1 215 ? -3.053 -0.570 6.681 1.00 97.19 215 GLU A O 1
ATOM 1809 N N . ALA A 1 216 ? -1.300 -0.352 8.082 1.00 97.12 216 ALA A N 1
ATOM 1810 C CA . ALA A 1 216 ? -1.865 -1.202 9.126 1.00 97.12 216 ALA A CA 1
ATOM 1811 C C . ALA A 1 216 ? -3.197 -0.636 9.636 1.00 97.12 216 ALA A C 1
ATOM 1813 O O . ALA A 1 216 ? -4.188 -1.363 9.663 1.00 97.12 216 ALA A O 1
ATOM 1814 N N . TRP A 1 217 ? -3.256 0.660 9.963 1.00 97.06 217 TRP A N 1
ATOM 1815 C CA . TRP A 1 217 ? -4.493 1.307 10.396 1.00 97.06 217 TRP A CA 1
ATOM 1816 C C . TRP A 1 217 ? -5.612 1.179 9.359 1.00 97.06 217 TRP A C 1
ATOM 1818 O O . TRP A 1 217 ? -6.694 0.714 9.719 1.00 97.06 217 TRP A O 1
ATOM 1828 N N . LEU A 1 218 ? -5.347 1.515 8.089 1.00 96.69 218 LEU A N 1
ATOM 1829 C CA . LEU A 1 218 ? -6.319 1.394 6.994 1.00 96.69 218 LEU A CA 1
ATOM 1830 C C . LEU A 1 218 ? -6.862 -0.036 6.871 1.00 96.69 218 LEU A C 1
ATOM 1832 O O . LEU A 1 218 ? -8.075 -0.218 6.798 1.00 96.69 218 LEU A O 1
ATOM 1836 N N . SER A 1 219 ? -5.990 -1.046 6.935 1.00 96.38 219 SER A N 1
ATOM 1837 C CA . SER A 1 219 ? -6.384 -2.462 6.842 1.00 96.38 219 SER A CA 1
ATOM 1838 C C . SER A 1 219 ? -7.308 -2.940 7.968 1.00 96.38 219 SER A C 1
ATOM 1840 O O . SER A 1 219 ? -7.987 -3.963 7.840 1.00 96.38 219 SER A O 1
ATOM 1842 N N . MET A 1 220 ? -7.346 -2.196 9.074 1.00 95.69 220 MET A N 1
ATOM 1843 C CA . MET A 1 220 ? -8.173 -2.474 10.245 1.00 95.69 220 MET A CA 1
ATOM 1844 C C . MET A 1 220 ? -9.454 -1.626 10.291 1.00 95.69 220 MET A C 1
ATOM 1846 O O . MET A 1 220 ? -10.238 -1.767 11.231 1.00 95.69 220 MET A O 1
ATOM 1850 N N . GLN A 1 221 ? -9.700 -0.773 9.290 1.00 94.75 221 GLN A N 1
ATOM 1851 C CA . GLN A 1 221 ? -10.930 0.014 9.182 1.00 94.75 221 GLN A CA 1
ATOM 1852 C C . GLN A 1 221 ? -11.957 -0.659 8.270 1.00 94.75 221 GLN A C 1
ATOM 1854 O O . GLN A 1 221 ? -11.621 -1.404 7.354 1.00 94.75 221 GLN A O 1
ATOM 1859 N N . ARG A 1 222 ? -13.235 -0.354 8.476 1.00 92.69 222 ARG A N 1
ATOM 1860 C CA . ARG A 1 222 ? -14.309 -0.518 7.493 1.00 92.69 222 ARG A CA 1
ATOM 1861 C C . ARG A 1 222 ? -14.785 0.847 7.026 1.00 92.69 222 ARG A C 1
ATOM 1863 O O . ARG A 1 222 ? -14.835 1.796 7.813 1.00 92.69 222 ARG A O 1
ATOM 1870 N N . CYS A 1 223 ? -15.185 0.906 5.768 1.00 93.44 223 CYS A N 1
ATOM 1871 C CA . CYS A 1 223 ? -15.888 2.048 5.211 1.00 93.44 223 CYS A CA 1
ATOM 1872 C C . CYS A 1 223 ? -17.395 1.887 5.445 1.00 93.44 223 CYS A C 1
ATOM 1874 O O . CYS A 1 223 ? -17.900 0.767 5.543 1.00 93.44 223 CYS A O 1
ATOM 1876 N N . GLY A 1 224 ? -18.117 2.995 5.552 1.00 91.06 224 GLY A N 1
ATOM 1877 C CA . GLY A 1 224 ? -19.570 2.981 5.654 1.00 91.06 224 GLY A CA 1
ATOM 1878 C C . GLY A 1 224 ? -20.145 4.370 5.925 1.00 91.06 224 GLY A C 1
ATOM 1879 O O . GLY A 1 224 ? -19.386 5.331 6.034 1.00 91.06 224 GLY A O 1
ATOM 1880 N N . PRO A 1 225 ? -21.467 4.484 6.150 1.00 91.12 225 PRO A N 1
ATOM 1881 C CA . PRO A 1 225 ? -22.168 5.777 6.215 1.00 91.12 225 PRO A CA 1
ATOM 1882 C C . PRO A 1 225 ? -21.670 6.759 7.290 1.00 91.12 225 PRO A C 1
ATOM 1884 O O . PRO A 1 225 ? -21.979 7.945 7.256 1.00 91.12 225 PRO A O 1
ATOM 1887 N N . ASN A 1 226 ? -20.913 6.276 8.281 1.00 91.12 226 ASN A N 1
ATOM 1888 C CA . ASN A 1 226 ? -20.336 7.101 9.347 1.00 91.12 226 ASN A CA 1
ATOM 1889 C C . ASN A 1 226 ? -18.874 7.506 9.082 1.00 91.12 226 ASN A C 1
ATOM 1891 O O . ASN A 1 226 ? -18.271 8.209 9.899 1.00 91.12 226 ASN A O 1
ATOM 1895 N N . GLY A 1 227 ? -18.308 7.105 7.946 1.00 94.38 227 GLY A N 1
ATOM 1896 C CA . GLY A 1 227 ? -16.899 7.263 7.620 1.00 94.38 227 GLY A CA 1
ATOM 1897 C C . GLY A 1 227 ? -16.106 5.979 7.859 1.00 94.38 227 GLY A C 1
ATOM 1898 O O . GLY A 1 227 ? -16.650 4.871 7.881 1.00 94.38 227 GLY A O 1
ATOM 1899 N N . LEU A 1 228 ? -14.806 6.143 8.086 1.00 95.00 228 LEU A N 1
ATOM 1900 C CA . LEU A 1 228 ? -13.915 5.064 8.493 1.00 95.00 228 LEU A CA 1
ATOM 1901 C C . LEU A 1 228 ? -14.168 4.713 9.961 1.00 95.00 228 LEU A C 1
ATOM 1903 O O . LEU A 1 228 ? -14.106 5.568 10.850 1.00 95.00 228 LEU A O 1
ATOM 1907 N N . THR A 1 229 ? -14.457 3.441 10.219 1.00 93.94 229 THR A N 1
ATOM 1908 C CA . THR A 1 229 ? -14.685 2.926 11.574 1.00 93.94 229 THR A CA 1
ATOM 1909 C C . THR A 1 229 ? -13.888 1.645 11.815 1.00 93.94 229 THR A C 1
ATOM 1911 O O . THR A 1 229 ? -13.701 0.879 10.875 1.00 93.94 229 THR A O 1
ATOM 1914 N N . PRO A 1 230 ? -13.449 1.373 13.051 1.00 94.12 230 PRO A N 1
ATOM 1915 C CA . PRO A 1 230 ? -12.816 0.109 13.423 1.00 94.12 230 PRO A CA 1
ATOM 1916 C C . PRO A 1 230 ? -13.572 -1.158 12.975 1.00 94.12 230 PRO A C 1
ATOM 1918 O O . PRO A 1 230 ? -14.797 -1.239 13.100 1.00 94.12 230 PRO A O 1
ATOM 1921 N N . LEU A 1 231 ? -12.843 -2.182 12.514 1.00 87.50 231 LEU A N 1
ATOM 1922 C CA . LEU A 1 231 ? -13.350 -3.548 12.294 1.00 87.50 231 LEU A CA 1
ATOM 1923 C C . LEU A 1 231 ? -13.427 -4.322 13.626 1.00 87.50 231 LEU A C 1
ATOM 1925 O O . LEU A 1 231 ? -12.604 -5.196 13.894 1.00 87.50 231 LEU A O 1
ATOM 1929 N N . THR A 1 232 ? -14.392 -3.996 14.489 1.00 72.62 232 THR A N 1
ATOM 1930 C CA . THR A 1 232 ? -14.483 -4.567 15.852 1.00 72.62 232 THR A CA 1
ATOM 1931 C C . THR A 1 232 ? -15.197 -5.915 15.949 1.00 72.62 232 THR A C 1
ATOM 1933 O O . THR A 1 232 ? -14.970 -6.652 16.904 1.00 72.62 232 THR A O 1
ATOM 1936 N N . ASP A 1 233 ? -16.037 -6.273 14.976 1.00 58.31 233 ASP A N 1
ATOM 1937 C CA . ASP A 1 233 ? -17.092 -7.277 15.199 1.00 58.31 233 ASP A CA 1
ATOM 1938 C C . ASP A 1 233 ? -16.733 -8.699 14.720 1.00 58.31 233 ASP A C 1
ATOM 1940 O O . ASP A 1 233 ? -17.616 -9.511 14.454 1.00 58.31 233 ASP A O 1
ATOM 1944 N N . GLY A 1 234 ? -15.442 -9.029 14.586 1.00 55.06 234 GLY A N 1
ATOM 1945 C CA . GLY A 1 234 ? -14.949 -10.374 14.230 1.00 55.06 234 GLY A CA 1
ATOM 1946 C C . GLY A 1 234 ? -15.271 -10.859 12.803 1.00 55.06 234 GLY A C 1
ATOM 1947 O O . GLY A 1 234 ? -14.543 -11.688 12.261 1.00 55.06 234 GLY A O 1
ATOM 1948 N N . GLY A 1 235 ? -16.308 -10.319 12.160 1.00 56.16 235 GLY A N 1
ATOM 1949 C CA . GLY A 1 235 ? -16.612 -10.493 10.744 1.00 56.16 235 GLY A CA 1
ATOM 1950 C C . GLY A 1 235 ? -15.805 -9.528 9.873 1.00 56.16 235 GLY A C 1
ATOM 1951 O O . GLY A 1 235 ? -15.675 -8.348 10.190 1.00 56.16 235 GLY A O 1
ATOM 1952 N N . GLY A 1 236 ? -15.263 -10.023 8.758 1.00 69.56 236 GLY A N 1
ATOM 1953 C CA . GLY A 1 236 ? -14.635 -9.167 7.746 1.00 69.56 236 GLY A CA 1
ATOM 1954 C C . GLY A 1 236 ? -13.217 -8.687 8.072 1.00 69.56 236 GLY A C 1
ATOM 1955 O O . GLY A 1 236 ? -12.802 -7.651 7.551 1.00 69.56 236 GLY A O 1
ATOM 1956 N N . LYS A 1 237 ? -12.459 -9.417 8.907 1.00 84.56 237 LYS A N 1
ATOM 1957 C CA . LYS A 1 237 ? -11.011 -9.196 9.056 1.00 84.56 237 LYS A CA 1
ATOM 1958 C C . LYS A 1 237 ? -10.331 -9.413 7.702 1.00 84.56 237 LYS A C 1
ATOM 1960 O O . LYS A 1 237 ? -10.389 -10.510 7.157 1.00 84.56 237 LYS A O 1
ATOM 1965 N N . ARG A 1 238 ? -9.674 -8.374 7.183 1.00 90.56 238 ARG A N 1
ATOM 1966 C CA . ARG A 1 238 ? -8.990 -8.411 5.879 1.00 90.56 238 ARG A CA 1
ATOM 1967 C C . ARG A 1 238 ? -7.472 -8.483 5.978 1.00 90.56 238 ARG A C 1
ATOM 1969 O O . ARG A 1 238 ? -6.814 -8.675 4.968 1.00 90.56 238 ARG A O 1
ATOM 1976 N N . TYR A 1 239 ? -6.901 -8.375 7.174 1.00 95.00 239 TYR A N 1
ATOM 1977 C CA . TYR A 1 239 ? -5.453 -8.378 7.358 1.00 95.00 239 TYR A CA 1
ATOM 1978 C C . TYR A 1 239 ? -4.934 -9.686 7.964 1.00 95.00 239 TYR A C 1
ATOM 1980 O O . TYR A 1 239 ? -5.587 -10.307 8.804 1.00 95.00 239 TYR A O 1
ATOM 1988 N N . THR A 1 240 ? -3.716 -10.070 7.592 1.00 96.12 240 THR A N 1
ATOM 1989 C CA . THR A 1 240 ? -2.930 -11.141 8.214 1.00 96.12 240 THR A CA 1
ATOM 1990 C C . THR A 1 240 ? -1.592 -10.558 8.648 1.00 96.12 240 THR A C 1
ATOM 1992 O O . THR A 1 240 ? -0.926 -9.902 7.856 1.00 96.12 240 THR A O 1
ATOM 1995 N N . ILE A 1 241 ? -1.196 -10.782 9.902 1.00 95.62 241 ILE A N 1
ATOM 1996 C CA . ILE A 1 241 ? 0.102 -10.333 10.417 1.00 95.62 241 ILE A CA 1
ATOM 1997 C C . ILE A 1 241 ? 1.079 -11.493 10.308 1.00 95.62 241 ILE A C 1
ATOM 1999 O O . ILE A 1 241 ? 0.831 -12.563 10.864 1.00 95.62 241 ILE A O 1
ATOM 2003 N N . VAL A 1 242 ? 2.184 -11.275 9.601 1.00 94.19 242 VAL A N 1
ATOM 2004 C CA . VAL A 1 242 ? 3.285 -12.228 9.503 1.00 94.19 242 VAL A CA 1
ATOM 2005 C C . VAL A 1 242 ? 4.551 -11.564 10.025 1.00 94.19 242 VAL A C 1
ATOM 2007 O O . VAL A 1 242 ? 5.076 -10.649 9.390 1.00 94.19 242 VAL A O 1
ATOM 2010 N N . PRO A 1 243 ? 5.064 -12.023 11.173 1.00 90.56 243 PRO A N 1
ATOM 2011 C CA . PRO A 1 243 ? 6.314 -11.511 11.695 1.00 90.56 243 PRO A CA 1
ATOM 2012 C C . PRO A 1 243 ? 7.497 -11.884 10.790 1.00 90.56 243 PRO A C 1
ATOM 2014 O O . PRO A 1 243 ? 7.613 -13.025 10.318 1.00 90.56 243 PRO A O 1
ATOM 2017 N N . VAL A 1 244 ? 8.388 -10.921 10.568 1.00 86.44 244 VAL A N 1
ATOM 2018 C CA . VAL A 1 244 ? 9.608 -11.057 9.771 1.00 86.44 244 VAL A CA 1
ATOM 2019 C C . VAL A 1 244 ? 10.808 -10.853 10.682 1.00 86.44 244 VAL A C 1
ATOM 2021 O O . VAL A 1 244 ? 10.917 -9.855 11.391 1.00 86.44 244 VAL A O 1
ATOM 2024 N N . ASP A 1 245 ? 11.723 -11.816 10.660 1.00 74.56 245 ASP A N 1
ATOM 2025 C CA . ASP A 1 245 ? 12.989 -11.689 11.365 1.00 74.56 245 ASP A CA 1
ATOM 2026 C C . ASP A 1 245 ? 13.912 -10.754 10.570 1.00 74.56 245 ASP A C 1
ATOM 2028 O O . ASP A 1 245 ? 14.317 -11.059 9.449 1.00 74.56 245 ASP A O 1
ATOM 2032 N N . SER A 1 246 ? 14.260 -9.609 11.152 1.00 63.19 246 SER A N 1
ATOM 2033 C CA . SER A 1 246 ? 15.224 -8.656 10.592 1.00 63.19 246 SER A CA 1
ATOM 2034 C C . SER A 1 246 ? 16.697 -9.026 10.883 1.00 63.19 246 SER A C 1
ATOM 2036 O O . SER A 1 246 ? 17.548 -8.146 11.003 1.00 63.19 246 SER A O 1
ATOM 2038 N N . GLY A 1 247 ? 17.007 -10.318 11.033 1.00 55.72 247 GLY A N 1
ATOM 2039 C CA . GLY A 1 247 ? 18.356 -10.862 11.242 1.00 55.72 247 GLY A CA 1
ATOM 2040 C C . GLY A 1 247 ? 18.756 -11.079 12.707 1.00 55.72 247 GLY A C 1
ATOM 2041 O O . GLY A 1 247 ? 19.917 -11.375 12.992 1.00 55.72 247 GLY A O 1
ATOM 2042 N N . ARG A 1 248 ? 17.822 -10.943 13.650 1.00 56.03 248 ARG A N 1
ATOM 2043 C CA . ARG A 1 248 ? 17.992 -11.348 15.049 1.00 56.03 248 ARG A CA 1
ATOM 2044 C C . ARG A 1 248 ? 16.948 -12.412 15.304 1.00 56.03 248 ARG A C 1
ATOM 2046 O O . ARG A 1 248 ? 15.787 -12.043 15.362 1.00 56.03 248 ARG A O 1
ATOM 2053 N N . ALA A 1 249 ? 17.362 -13.661 15.520 1.00 58.75 249 ALA A N 1
ATOM 2054 C CA . ALA A 1 249 ? 16.466 -14.750 15.904 1.00 58.75 249 ALA A CA 1
ATOM 2055 C C . ALA A 1 249 ? 15.596 -14.328 17.101 1.00 58.75 249 ALA A C 1
ATOM 2057 O O . ALA A 1 249 ? 16.010 -14.435 18.256 1.00 58.75 249 ALA A O 1
ATOM 2058 N N . LEU A 1 250 ? 14.420 -13.772 16.810 1.00 61.81 250 LEU A N 1
ATOM 2059 C CA . LEU A 1 250 ? 13.458 -13.325 17.801 1.00 61.81 250 LEU A CA 1
ATOM 2060 C C . LEU A 1 250 ? 12.756 -14.572 18.316 1.00 61.81 250 LEU A C 1
ATOM 2062 O O . LEU A 1 250 ? 12.400 -15.466 17.541 1.00 61.81 250 LEU A O 1
ATOM 2066 N N . ALA A 1 251 ? 12.559 -14.651 19.630 1.00 65.38 251 ALA A N 1
ATOM 2067 C CA . ALA A 1 251 ? 11.788 -15.749 20.177 1.00 65.38 251 ALA A CA 1
ATOM 2068 C C . ALA A 1 251 ? 10.343 -15.649 19.665 1.00 65.38 251 ALA A C 1
ATOM 2070 O O . ALA A 1 251 ? 9.812 -14.557 19.459 1.00 65.38 251 ALA A O 1
ATOM 2071 N N . HIS A 1 252 ? 9.663 -16.787 19.508 1.00 66.06 252 HIS A N 1
ATOM 2072 C CA . HIS A 1 252 ? 8.254 -16.809 19.095 1.00 66.06 252 HIS A CA 1
ATOM 2073 C C . HIS A 1 252 ? 7.350 -15.917 19.968 1.00 66.06 252 HIS A C 1
ATOM 2075 O O . HIS A 1 252 ? 6.399 -15.331 19.455 1.00 66.06 252 HIS A O 1
ATOM 2081 N N . ALA A 1 253 ? 7.664 -15.784 21.262 1.00 64.00 253 ALA A N 1
ATOM 2082 C CA . ALA A 1 253 ? 6.946 -14.907 22.184 1.00 64.00 253 ALA A CA 1
ATOM 2083 C C . ALA A 1 253 ? 7.066 -13.418 21.805 1.00 64.00 253 ALA A C 1
ATOM 2085 O O . ALA A 1 253 ? 6.070 -12.701 21.853 1.00 64.00 253 ALA A O 1
ATOM 2086 N N . ASP A 1 254 ? 8.242 -12.975 21.354 1.00 75.44 254 ASP A N 1
ATOM 2087 C CA . ASP A 1 254 ? 8.481 -11.582 20.958 1.00 75.44 254 ASP A CA 1
ATOM 2088 C C . ASP A 1 254 ? 7.683 -11.228 19.692 1.00 75.44 254 ASP A C 1
ATOM 2090 O O . ASP A 1 254 ? 7.121 -10.141 19.571 1.00 75.44 254 ASP A O 1
ATOM 2094 N N . LEU A 1 255 ? 7.575 -12.176 18.756 1.00 71.31 255 LEU A N 1
ATOM 2095 C CA . LEU A 1 255 ? 6.822 -12.013 17.508 1.00 71.31 255 LEU A CA 1
ATOM 2096 C C . LEU A 1 255 ? 5.301 -11.954 17.742 1.00 71.31 255 LEU A C 1
ATOM 2098 O O . LEU A 1 255 ? 4.596 -11.156 17.114 1.00 71.31 255 LEU A O 1
ATOM 2102 N N . ALA A 1 256 ? 4.790 -12.778 18.662 1.00 77.44 256 ALA A N 1
ATOM 2103 C CA . ALA A 1 256 ? 3.390 -12.727 19.081 1.00 77.44 256 ALA A CA 1
ATOM 2104 C C . ALA A 1 256 ? 3.079 -11.388 19.765 1.00 77.44 256 ALA A C 1
ATOM 2106 O O . ALA A 1 256 ? 2.113 -10.718 19.400 1.00 77.44 256 ALA A O 1
ATOM 2107 N N . GLN A 1 257 ? 3.961 -10.944 20.663 1.00 84.06 257 GLN A N 1
ATOM 2108 C CA . GLN A 1 257 ? 3.821 -9.665 21.348 1.00 84.06 257 GLN A CA 1
ATOM 2109 C C . GLN A 1 257 ? 3.814 -8.479 20.372 1.00 84.06 257 GLN A C 1
ATOM 2111 O O . GLN A 1 257 ? 2.991 -7.580 20.514 1.00 84.06 257 GLN A O 1
ATOM 2116 N N . GLN A 1 258 ? 4.676 -8.468 19.349 1.00 85.06 258 GLN A N 1
ATOM 2117 C CA . GLN A 1 258 ? 4.660 -7.418 18.318 1.00 85.06 258 GLN A CA 1
ATOM 2118 C C . GLN A 1 258 ? 3.327 -7.364 17.563 1.00 85.06 258 GLN A C 1
ATOM 2120 O O . GLN A 1 258 ? 2.809 -6.280 17.292 1.00 85.06 258 GLN A O 1
ATOM 2125 N N . SER A 1 259 ? 2.754 -8.529 17.257 1.00 89.06 259 SER A N 1
ATOM 2126 C CA . SER A 1 259 ? 1.458 -8.625 16.583 1.00 89.06 259 SER A CA 1
ATOM 2127 C C . SER A 1 259 ? 0.329 -8.089 17.469 1.00 89.06 259 SER A C 1
ATOM 2129 O O . SER A 1 259 ? -0.506 -7.314 17.003 1.00 89.06 259 SER A O 1
ATOM 2131 N N . GLU A 1 260 ? 0.325 -8.450 18.754 1.00 90.62 260 GLU A N 1
ATOM 2132 C CA . GLU A 1 260 ? -0.640 -7.953 19.740 1.00 90.62 260 GLU A CA 1
ATOM 2133 C C . GLU A 1 260 ? -0.526 -6.441 19.950 1.00 90.62 260 GLU A C 1
ATOM 2135 O O . GLU A 1 260 ? -1.544 -5.753 19.983 1.00 90.62 260 GLU A O 1
ATOM 2140 N N . LEU A 1 261 ? 0.697 -5.909 20.032 1.00 91.44 261 LEU A N 1
ATOM 2141 C CA . LEU A 1 261 ? 0.943 -4.471 20.143 1.00 91.44 261 LEU A CA 1
ATOM 2142 C C . LEU A 1 261 ? 0.408 -3.716 18.924 1.00 91.44 261 LEU A C 1
ATOM 2144 O O . LEU A 1 261 ? -0.295 -2.721 19.090 1.00 91.44 261 LEU A O 1
ATOM 2148 N N . LEU A 1 262 ? 0.673 -4.209 17.709 1.00 94.31 262 LEU A N 1
ATOM 2149 C CA . LEU A 1 262 ? 0.175 -3.585 16.484 1.00 94.31 262 LEU A CA 1
ATOM 2150 C C . LEU A 1 262 ? -1.360 -3.550 16.454 1.00 94.31 262 LEU A C 1
ATOM 2152 O O . LEU A 1 262 ? -1.953 -2.517 16.142 1.00 94.31 262 LEU A O 1
ATOM 2156 N N . VAL A 1 263 ? -2.005 -4.666 16.805 1.00 93.94 263 VAL A N 1
ATOM 2157 C CA . VAL A 1 263 ? -3.471 -4.753 16.890 1.00 93.94 263 VAL A CA 1
ATOM 2158 C C . VAL A 1 263 ? -4.004 -3.819 17.976 1.00 93.94 263 VAL A C 1
ATOM 2160 O O . VAL A 1 263 ? -4.945 -3.072 17.720 1.00 93.94 263 VAL A O 1
ATOM 2163 N N . GLY A 1 264 ? -3.386 -3.804 19.158 1.00 92.88 264 GLY A N 1
ATOM 2164 C CA . GLY A 1 264 ? -3.771 -2.928 20.265 1.00 92.88 264 GLY A CA 1
ATOM 2165 C C . GLY A 1 264 ? -3.650 -1.440 19.929 1.00 92.88 264 GLY A C 1
ATOM 2166 O O . GLY A 1 264 ? -4.459 -0.644 20.398 1.00 92.88 264 GLY A O 1
ATOM 2167 N N . MET A 1 265 ? -2.689 -1.065 19.080 1.00 92.81 265 MET A N 1
ATOM 2168 C CA . MET A 1 265 ? -2.521 0.312 18.612 1.00 92.81 265 MET A CA 1
ATOM 2169 C C . MET A 1 265 ? -3.576 0.739 17.590 1.00 92.81 265 MET A C 1
ATOM 2171 O O . MET A 1 265 ? -4.021 1.884 17.635 1.00 92.81 265 MET A O 1
ATOM 2175 N N . TRP A 1 266 ? -3.949 -0.135 16.648 1.00 95.19 266 TRP A N 1
ATOM 2176 C CA . TRP A 1 266 ? -4.664 0.296 15.439 1.00 95.19 266 TRP A CA 1
ATOM 2177 C C . TRP A 1 266 ? -6.068 -0.276 15.266 1.00 95.19 266 TRP A C 1
ATOM 2179 O O . TRP A 1 266 ? -6.905 0.390 14.657 1.00 95.19 266 TRP A O 1
ATOM 2189 N N . ALA A 1 267 ? -6.369 -1.458 15.810 1.00 93.06 267 ALA A N 1
ATOM 2190 C CA . ALA A 1 267 ? -7.620 -2.152 15.503 1.00 93.06 267 ALA A CA 1
ATOM 2191 C C . ALA A 1 267 ? -8.861 -1.415 16.015 1.00 93.06 267 ALA A C 1
ATOM 2193 O O . ALA A 1 267 ? -9.886 -1.427 15.345 1.00 93.06 267 ALA A O 1
ATOM 2194 N N . GLY A 1 268 ? -8.760 -0.758 17.175 1.00 92.50 268 GLY A N 1
ATOM 2195 C CA . GLY A 1 268 ? -9.819 0.083 17.746 1.00 92.50 268 GLY A CA 1
ATOM 2196 C C . GLY A 1 268 ? -9.671 1.580 17.452 1.00 92.50 268 GLY A C 1
ATOM 2197 O O . GLY A 1 268 ? -10.507 2.363 17.893 1.00 92.50 268 GLY A O 1
ATOM 2198 N N . CYS A 1 269 ? -8.616 1.980 16.740 1.00 94.62 269 CYS A N 1
ATOM 2199 C CA . CYS A 1 269 ? -8.193 3.373 16.619 1.00 94.62 269 CYS A CA 1
ATOM 2200 C C . CYS A 1 269 ? -9.046 4.128 15.595 1.00 94.62 269 CYS A C 1
ATOM 2202 O O . CYS A 1 269 ? -9.054 3.799 14.403 1.00 94.62 269 CYS A O 1
ATOM 2204 N N . ARG A 1 270 ? -9.777 5.147 16.054 1.00 94.94 270 ARG A N 1
ATOM 2205 C CA . ARG A 1 270 ? -10.646 5.973 15.202 1.00 94.94 270 ARG A CA 1
ATOM 2206 C C . ARG A 1 270 ? -9.830 7.015 14.440 1.00 94.94 270 ARG A C 1
ATOM 2208 O O . ARG A 1 270 ? -8.673 7.263 14.748 1.00 94.94 270 ARG A O 1
ATOM 2215 N N . VAL A 1 271 ? -10.452 7.671 13.461 1.00 95.50 271 VAL A N 1
ATOM 2216 C CA . VAL A 1 271 ? -9.794 8.663 12.588 1.00 95.50 271 VAL A CA 1
ATOM 2217 C C . VAL A 1 271 ? -9.021 9.741 13.360 1.00 95.50 271 VAL A C 1
ATOM 2219 O O . VAL A 1 271 ? -7.853 9.978 13.058 1.00 95.50 271 VAL A O 1
ATOM 2222 N N . ASP A 1 272 ? -9.635 10.371 14.365 1.00 94.69 272 ASP A N 1
ATOM 2223 C CA . ASP A 1 272 ? -8.993 11.460 15.118 1.00 94.69 272 ASP A CA 1
ATOM 2224 C C . ASP A 1 272 ? -7.787 10.969 15.930 1.00 94.69 272 ASP A C 1
ATOM 2226 O O . ASP A 1 272 ? -6.722 11.593 15.911 1.00 94.69 272 ASP A O 1
ATOM 2230 N N . GLU A 1 273 ? -7.933 9.813 16.581 1.00 94.94 273 GLU A N 1
ATOM 2231 C CA . GLU A 1 273 ? -6.861 9.150 17.328 1.00 94.94 273 GLU A CA 1
ATOM 2232 C C . GLU A 1 273 ? -5.726 8.771 16.374 1.00 94.94 273 GLU A C 1
ATOM 2234 O O . GLU A 1 273 ? -4.567 9.116 16.605 1.00 94.94 273 GLU A O 1
ATOM 2239 N N . ALA A 1 274 ? -6.056 8.146 15.243 1.00 95.56 274 ALA A N 1
ATOM 2240 C CA . ALA A 1 274 ? -5.083 7.716 14.256 1.00 95.56 274 ALA A CA 1
ATOM 2241 C C . ALA A 1 274 ? -4.281 8.894 13.712 1.00 95.56 274 ALA A C 1
ATOM 2243 O O . ALA A 1 274 ? -3.057 8.817 13.635 1.00 95.56 274 ALA A O 1
ATOM 2244 N N . LYS A 1 275 ? -4.932 10.022 13.410 1.00 95.12 275 LYS A N 1
ATOM 2245 C CA . LYS A 1 275 ? -4.243 11.250 12.998 1.00 95.12 275 LYS A CA 1
ATOM 2246 C C . LYS A 1 275 ? -3.303 11.760 14.084 1.00 95.12 275 LYS A C 1
ATOM 2248 O O . LYS A 1 275 ? -2.167 12.112 13.767 1.00 95.12 275 LYS A O 1
ATOM 2253 N N . GLN A 1 276 ? -3.733 11.773 15.346 1.00 94.25 276 GLN A N 1
ATOM 2254 C CA . GLN A 1 276 ? -2.883 12.180 16.464 1.00 94.25 276 GLN A CA 1
ATOM 2255 C C . GLN A 1 276 ? -1.646 11.277 16.570 1.00 94.25 276 GLN A C 1
ATOM 2257 O O . GLN A 1 276 ? -0.521 11.780 16.542 1.00 94.25 276 GLN A O 1
ATOM 2262 N N . HIS A 1 277 ? -1.835 9.956 16.600 1.00 93.50 277 HIS A N 1
ATOM 2263 C CA . HIS A 1 277 ? -0.750 8.979 16.681 1.00 93.50 277 HIS A CA 1
ATOM 2264 C C . HIS A 1 277 ? 0.199 9.068 15.483 1.00 93.50 277 HIS A C 1
ATOM 2266 O O . HIS A 1 277 ? 1.406 9.220 15.664 1.00 93.50 277 HIS A O 1
ATOM 2272 N N . LEU A 1 278 ? -0.336 9.043 14.261 1.00 93.94 278 LEU A N 1
ATOM 2273 C CA . LEU A 1 278 ? 0.449 9.117 13.032 1.00 93.94 278 LEU A CA 1
ATOM 2274 C C . LEU A 1 278 ? 1.207 10.441 12.920 1.00 93.94 278 LEU A C 1
ATOM 2276 O O . LEU A 1 278 ? 2.309 10.454 12.380 1.00 93.94 278 LEU A O 1
ATOM 2280 N N . SER A 1 279 ? 0.662 11.550 13.431 1.00 92.94 279 SER A N 1
ATOM 2281 C CA . SER A 1 279 ? 1.329 12.857 13.396 1.00 92.94 279 SER A CA 1
ATOM 2282 C C . SER A 1 279 ? 2.506 12.988 14.369 1.00 92.94 279 SER A C 1
ATOM 2284 O O . SER A 1 279 ? 3.379 13.816 14.116 1.00 92.94 279 SER A O 1
ATOM 2286 N N . SER A 1 280 ? 2.576 12.140 15.403 1.00 92.00 280 SER A N 1
ATOM 2287 C CA . SER A 1 280 ? 3.597 12.173 16.460 1.00 92.00 280 SER A CA 1
ATOM 2288 C C . SER A 1 280 ? 5.035 12.101 15.931 1.00 92.00 280 SER A C 1
ATOM 2290 O O . SER A 1 280 ? 5.308 11.444 14.920 1.00 92.00 280 SER A O 1
ATOM 2292 N N . ASP A 1 281 ? 5.967 12.722 16.658 1.00 87.75 281 ASP A N 1
ATOM 2293 C CA . ASP A 1 281 ? 7.413 12.683 16.388 1.00 87.75 281 ASP A CA 1
ATOM 2294 C C . ASP A 1 281 ? 8.017 11.283 16.581 1.00 87.75 281 ASP A C 1
ATOM 2296 O O . ASP A 1 281 ? 9.064 10.974 16.015 1.00 87.75 281 ASP A O 1
ATOM 2300 N N . ALA A 1 282 ? 7.333 10.405 17.325 1.00 87.19 282 ALA A N 1
ATOM 2301 C CA . ALA A 1 282 ? 7.718 9.000 17.454 1.00 87.19 282 ALA A CA 1
ATOM 2302 C C . ALA A 1 282 ? 7.594 8.228 16.124 1.00 87.19 282 ALA A C 1
ATOM 2304 O O . ALA A 1 282 ? 8.285 7.230 15.922 1.00 87.19 282 ALA A O 1
ATOM 2305 N N . ILE A 1 283 ? 6.739 8.699 15.208 1.00 89.12 283 ILE A N 1
ATOM 2306 C CA . ILE A 1 283 ? 6.525 8.091 13.894 1.00 89.12 283 ILE A CA 1
ATOM 2307 C C . ILE A 1 283 ? 7.479 8.720 12.875 1.00 89.12 283 ILE A C 1
ATOM 2309 O O . ILE A 1 283 ? 7.266 9.839 12.385 1.00 89.12 283 ILE A O 1
ATOM 2313 N N . LYS A 1 284 ? 8.520 7.959 12.537 1.00 88.19 284 LYS A N 1
ATOM 2314 C CA . LYS A 1 284 ? 9.603 8.307 11.618 1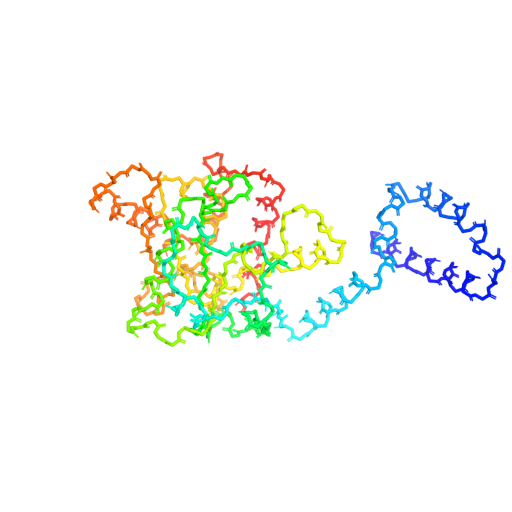.00 88.19 284 LYS A CA 1
ATOM 2315 C C . LYS A 1 284 ? 9.128 8.309 10.169 1.00 88.19 284 LYS A C 1
ATOM 2317 O O . LYS A 1 284 ? 8.310 7.486 9.747 1.00 88.19 284 LYS A O 1
ATOM 2322 N N . VAL A 1 285 ? 9.713 9.212 9.383 1.00 83.88 285 VAL A N 1
ATOM 2323 C CA . VAL A 1 285 ? 9.510 9.302 7.934 1.00 83.88 285 VAL A CA 1
ATOM 2324 C C . VAL A 1 285 ? 10.787 9.635 7.201 1.00 83.88 285 VAL A C 1
ATOM 2326 O O . VAL A 1 285 ? 11.581 10.458 7.642 1.00 83.88 285 VAL A O 1
ATOM 2329 N N . THR A 1 286 ? 10.934 9.035 6.028 1.00 73.88 286 THR A N 1
ATOM 2330 C CA . THR A 1 286 ? 11.978 9.383 5.063 1.00 73.88 286 THR A CA 1
ATOM 2331 C C . THR A 1 286 ? 11.635 10.678 4.320 1.00 73.88 286 THR A C 1
ATOM 2333 O O . THR A 1 286 ? 12.529 11.400 3.889 1.00 73.88 286 THR A O 1
ATOM 2336 N N . ASN A 1 287 ? 10.339 10.998 4.197 1.00 78.94 287 ASN A N 1
ATOM 2337 C CA . ASN A 1 287 ? 9.831 12.188 3.521 1.00 78.94 287 ASN A CA 1
ATOM 2338 C C . ASN A 1 287 ? 8.693 12.847 4.323 1.00 78.94 287 ASN A C 1
ATOM 2340 O O . ASN A 1 287 ? 7.560 12.362 4.369 1.00 78.94 287 ASN A O 1
ATOM 2344 N N . GLN A 1 288 ? 8.977 14.004 4.925 1.00 83.31 288 GLN A N 1
ATOM 2345 C CA . GLN A 1 288 ? 8.004 14.745 5.735 1.00 83.31 288 GLN A CA 1
ATOM 2346 C C . GLN A 1 288 ? 6.806 15.268 4.922 1.00 83.31 288 GLN A C 1
ATOM 2348 O O . GLN A 1 288 ? 5.723 15.477 5.475 1.00 83.31 288 GLN A O 1
ATOM 2353 N N . LYS A 1 289 ? 6.976 15.497 3.613 1.00 81.88 289 LYS A N 1
ATOM 2354 C CA . LYS A 1 289 ? 5.890 15.949 2.734 1.00 81.88 289 LYS A CA 1
ATOM 2355 C C . LYS A 1 289 ? 4.830 14.862 2.563 1.00 81.88 289 LYS A C 1
ATOM 2357 O O . LYS A 1 289 ? 3.643 15.189 2.561 1.00 81.88 289 LYS A O 1
ATOM 2362 N N . ASP A 1 290 ? 5.241 13.598 2.483 1.00 78.94 290 ASP A N 1
ATOM 2363 C CA . ASP A 1 290 ? 4.320 12.468 2.318 1.00 78.94 290 ASP A CA 1
ATOM 2364 C C . ASP A 1 290 ? 3.444 12.310 3.557 1.00 78.94 290 ASP A C 1
ATOM 2366 O O . ASP A 1 290 ? 2.223 12.271 3.430 1.00 78.94 290 ASP A O 1
ATOM 2370 N N . LYS A 1 291 ? 4.047 12.381 4.752 1.00 85.88 291 LYS A N 1
ATOM 2371 C CA . LYS A 1 291 ? 3.329 12.388 6.039 1.00 85.88 291 LYS A CA 1
ATOM 2372 C C . LYS A 1 291 ? 2.215 13.431 6.064 1.00 85.88 291 LYS A C 1
ATOM 2374 O O . LYS A 1 291 ? 1.061 13.109 6.322 1.00 85.88 291 LYS A O 1
ATOM 2379 N N . LYS A 1 292 ? 2.543 14.687 5.743 1.00 86.44 292 LYS A N 1
ATOM 2380 C CA . LYS A 1 292 ? 1.564 15.789 5.716 1.00 86.44 292 LYS A CA 1
ATOM 2381 C C . LYS A 1 292 ? 0.463 15.556 4.680 1.00 86.44 292 LYS A C 1
ATOM 2383 O O . LYS A 1 292 ? -0.705 15.793 4.967 1.00 86.44 292 LYS A O 1
ATOM 2388 N N . THR A 1 293 ? 0.841 15.095 3.489 1.00 86.31 293 THR A N 1
ATOM 2389 C CA . THR A 1 293 ? -0.092 14.869 2.377 1.00 86.31 293 THR A CA 1
ATOM 2390 C C . THR A 1 293 ? -1.082 13.755 2.703 1.00 86.31 293 THR A C 1
ATOM 2392 O O . THR A 1 293 ? -2.282 13.932 2.511 1.00 86.31 293 THR A O 1
ATOM 2395 N N . GLN A 1 294 ? -0.597 12.629 3.227 1.00 87.81 294 GLN A N 1
ATOM 2396 C CA . GLN A 1 294 ? -1.443 11.487 3.562 1.00 87.81 294 GLN A CA 1
ATOM 2397 C C . GLN A 1 294 ? -2.316 11.763 4.789 1.00 87.81 294 GLN A C 1
ATOM 2399 O O . GLN A 1 294 ? -3.497 11.441 4.759 1.00 87.81 294 GLN A O 1
ATOM 2404 N N . LEU A 1 295 ? -1.807 12.463 5.812 1.00 89.25 295 LEU A N 1
ATOM 2405 C CA . LEU A 1 295 ? -2.625 12.890 6.956 1.00 89.25 295 LEU A CA 1
ATOM 2406 C C . LEU A 1 295 ? -3.780 13.811 6.543 1.00 89.25 295 LEU A C 1
ATOM 2408 O O . LEU A 1 295 ? -4.899 13.626 7.010 1.00 89.25 295 LEU A O 1
ATOM 2412 N N . ALA A 1 296 ? -3.538 14.769 5.642 1.00 87.00 296 ALA A N 1
ATOM 2413 C CA . ALA A 1 296 ? -4.606 15.611 5.098 1.00 87.00 296 ALA A CA 1
ATOM 2414 C C . ALA A 1 296 ? -5.618 14.799 4.271 1.00 87.00 296 ALA A C 1
ATOM 2416 O O . ALA A 1 296 ? -6.801 15.128 4.218 1.00 87.00 296 ALA A O 1
ATOM 2417 N N . LYS A 1 297 ? -5.156 13.717 3.636 1.00 85.69 297 LYS A N 1
ATOM 2418 C CA . LYS A 1 297 ? -6.001 12.823 2.851 1.00 85.69 297 LYS A CA 1
ATOM 2419 C C . LYS A 1 297 ? -6.899 11.931 3.712 1.00 85.69 297 LYS A C 1
ATOM 2421 O O . LYS A 1 297 ? -7.931 11.499 3.212 1.00 85.69 297 LYS A O 1
ATOM 2426 N N . VAL A 1 298 ? -6.557 11.684 4.978 1.00 90.75 298 VAL A N 1
ATOM 2427 C CA . VAL A 1 298 ? -7.405 10.897 5.888 1.00 90.75 298 VAL A CA 1
ATOM 2428 C C . VAL A 1 298 ? -8.793 11.518 6.032 1.00 90.75 298 VAL A C 1
ATOM 2430 O O . VAL A 1 298 ? -9.779 10.799 5.921 1.00 90.75 298 VAL A O 1
ATOM 2433 N N . ASP A 1 299 ? -8.878 12.839 6.205 1.00 88.94 299 ASP A N 1
ATOM 2434 C CA . ASP A 1 299 ? -10.168 13.532 6.326 1.00 88.94 299 ASP A CA 1
ATOM 2435 C C . ASP A 1 299 ? -10.976 13.419 5.034 1.00 88.94 299 ASP A C 1
ATOM 2437 O O . ASP A 1 299 ? -12.141 13.034 5.060 1.00 88.94 299 ASP A O 1
ATOM 2441 N N . GLN A 1 300 ? -10.322 13.661 3.893 1.00 90.12 300 GLN A N 1
ATOM 2442 C CA . GLN A 1 300 ? -10.949 13.505 2.583 1.00 90.12 300 GLN A CA 1
ATOM 2443 C C . GLN A 1 300 ? -11.490 12.085 2.389 1.00 90.12 300 GLN A C 1
ATOM 2445 O O . GLN A 1 300 ? -12.607 11.922 1.916 1.00 90.12 300 GLN A O 1
ATOM 2450 N N . LEU A 1 301 ? -10.697 11.069 2.730 1.00 90.19 301 LEU A N 1
ATOM 2451 C CA . LEU A 1 301 ? -11.076 9.670 2.583 1.00 90.19 301 LEU A CA 1
ATOM 2452 C C . LEU A 1 301 ? -12.235 9.314 3.516 1.00 90.19 301 LEU A C 1
ATOM 2454 O O . LEU A 1 301 ? -13.169 8.646 3.098 1.00 90.19 301 LEU A O 1
ATOM 2458 N N . ASN A 1 302 ? -12.199 9.792 4.759 1.00 92.94 302 ASN A N 1
ATOM 2459 C CA . ASN A 1 302 ? -13.272 9.589 5.723 1.00 92.94 302 ASN A CA 1
ATOM 2460 C C . ASN A 1 302 ? -14.595 10.235 5.284 1.00 92.94 302 ASN A C 1
ATOM 2462 O O . ASN A 1 302 ? -15.652 9.685 5.576 1.00 92.94 302 ASN A O 1
ATOM 2466 N N . ASP A 1 303 ? -14.543 11.373 4.593 1.00 91.19 303 ASP A N 1
ATOM 2467 C CA . ASP A 1 303 ? -15.729 12.011 4.021 1.00 91.19 303 ASP A CA 1
ATOM 2468 C C . ASP A 1 303 ? -16.185 11.352 2.714 1.00 91.19 303 ASP A C 1
ATOM 2470 O O . ASP A 1 303 ? -17.380 11.261 2.468 1.00 91.19 303 ASP A O 1
ATOM 2474 N N . GLU A 1 304 ? -15.257 10.870 1.884 1.00 89.31 304 GLU A N 1
ATOM 2475 C CA . GLU A 1 304 ? -15.563 10.233 0.596 1.00 89.31 304 GLU A CA 1
ATOM 2476 C C . GLU A 1 304 ? -16.306 8.899 0.744 1.00 89.31 304 GLU A C 1
ATOM 2478 O O . GLU A 1 304 ? -17.042 8.517 -0.163 1.00 89.31 304 GLU A O 1
ATOM 2483 N N . VAL A 1 305 ? -16.124 8.205 1.870 1.00 89.94 305 VAL A N 1
ATOM 2484 C CA . VAL A 1 305 ? -16.770 6.911 2.142 1.00 89.94 305 VAL A CA 1
ATOM 2485 C C . VAL A 1 305 ? -18.130 7.008 2.850 1.00 89.94 305 VAL A C 1
ATOM 2487 O O . VAL A 1 305 ? -18.737 5.968 3.106 1.00 89.94 305 VAL A O 1
ATOM 2490 N N . ARG A 1 306 ? -18.574 8.218 3.220 1.00 88.25 306 ARG A N 1
ATOM 2491 C CA . ARG A 1 306 ? -19.882 8.478 3.852 1.00 88.25 306 ARG A CA 1
ATOM 2492 C C . ARG A 1 306 ? -20.993 8.567 2.815 1.00 88.25 306 ARG A C 1
ATOM 2494 O O . ARG A 1 306 ? -22.064 7.982 3.089 1.00 88.25 306 ARG A O 1
#

Organism: NCBI:txid156173

Foldseek 3Di:
DVVVVVVVVVVVVVVVVVVCVVDPVCVVVVVVVLVVVCVVPVDDSVVVVLVVDPLLVVLVVQLVVCVVQQKDKWKWFWLCCLQVDDDDPAAPPDDFQVPDDVVRIDMDIGRLLLLLQQNAALEEEEQAAQLDPQGRGRVNQVSVVSNVQCPDPVNVSRGTYHDCRNIAHDDPDDDSSSVSNNVSCLLVVLSCLQHYAYELADEPCLLQALRSLVSLQSNQWHFAPQFTFAPDPPPDNRYDYDYTDSPDPDPPVVSVVRVVVSCVQHRHADLVRSLVSSVDPSRDDPDPVSSVVVSVVSVVRRVVRD

Secondary structure (DSSP, 8-state):
-HHHHHHHHHHHHHHHHHHHHT-GGGGTTHHHHHHHHHHHTTS-HHHHHHHH-HHHHHHHHHHHHHHHHTEEEEEEEEHHHHHH----SSSS----GGGS-GGGEEEEEEEHHHHHTT-EEEEEEEE---SSSS-TTTTSHHHHHHHHHHHSGGGTT--EEE-HHHHS--SSS--HHHHHHHHHHHTTTHHHHHHEEEEEEE-TTGGGBHHHHHHHHHHTEE-STTSSEE--SSS---EEEEE---SS---HHHHHHHHHHHHHHHTT--HHHHHHHHHSTTSB-S-HHHHHHHHHHHHHHHHHT-

Radius of gyration: 22.19 Å; chains: 1; bounding box: 43×57×63 Å

Sequence (306 aa):
LYQADTWRRRQFLSSVWQLLSENPLALEQADLVLDNMALVFEGSLHTLLAVLDPEVRKVERRARDEKKRRVCTFTFVRADVLRDMEDGDQPNPMAWHQELDASWLETREIEMERAYNGEYDDICTISHRWEEKDHPDASSNQWRKIKHHLKLEENQGITHVWYDYWCLPQGKGLSEAEKADFNRQLKLVNLLYLGSRVLLLVDQSYMERFWCCFEAWLSMQRCGPNGLTPLTDGGGKRYTIVPVDSGRALAHADLAQQSELLVGMWAGCRVDEAKQHLSSDAIKVTNQKDKKTQLAKVDQLNDEVR

pLDDT: mean 82.57, std 17.68, range [27.67, 98.69]